Protein AF-A0A9X4PBL5-F1 (afdb_monomer)

Radius of gyration: 16.52 Å; Cα contacts (8 Å, |Δi|>4): 213; chains: 1; bounding box: 40×35×43 Å

Foldseek 3Di:
DDDDADLLDLVSLLVLLVVA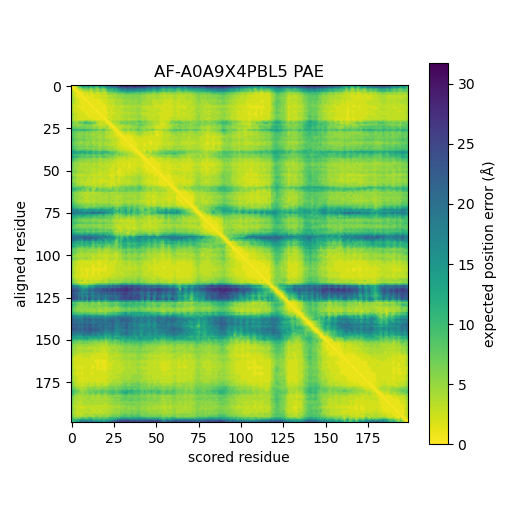AQFADLLAADDVVLLVVCPPPDDSVLVVLSHPGGNVRNVVPDPLVVVQVSCLVCVVSNVVSVLVVVVVVPDDSLVSVLSNCRRCVSSQSSSLSVVVNVPPDDPSQGGPLQVLLAQPDPDDPVVVVSNDHPVSNVVSLVPHDLVRLLSSLVSNQVCVVVVSDDHDPVSCVVSVCSNVPRD

Organism: NCBI:txid256731

Structure (mmCIF, N/CA/C/O backbone):
data_AF-A0A9X4PBL5-F1
#
_entry.id   AF-A0A9X4PBL5-F1
#
loop_
_atom_site.group_PDB
_atom_site.id
_atom_site.type_symbol
_atom_site.label_atom_id
_atom_site.label_alt_id
_atom_site.label_comp_id
_atom_site.label_asym_id
_atom_site.label_entity_id
_atom_site.label_seq_id
_atom_site.pdbx_PDB_ins_code
_atom_site.Cartn_x
_atom_site.Cartn_y
_atom_site.Cartn_z
_atom_site.occupancy
_atom_site.B_iso_or_equiv
_atom_site.auth_seq_id
_atom_site.auth_comp_id
_atom_site.auth_asym_id
_atom_site.auth_atom_id
_atom_site.pdbx_PDB_model_num
ATOM 1 N N . MET A 1 1 ? -19.692 13.170 7.598 1.00 52.88 1 MET A N 1
ATOM 2 C CA . MET A 1 1 ? -20.232 11.899 7.070 1.00 52.88 1 MET A CA 1
ATOM 3 C C . MET A 1 1 ? -19.375 10.821 7.688 1.00 52.88 1 MET A C 1
ATOM 5 O O . MET A 1 1 ? -18.174 10.866 7.480 1.00 52.88 1 MET A O 1
ATOM 9 N N . GLU A 1 2 ? -19.947 9.969 8.529 1.00 65.62 2 GLU A N 1
ATOM 10 C CA . GLU A 1 2 ? -19.194 8.916 9.213 1.00 65.62 2 GLU A CA 1
ATOM 11 C C . GLU A 1 2 ? -18.993 7.775 8.207 1.00 65.62 2 GLU A C 1
ATOM 13 O O . GLU A 1 2 ? -19.962 7.141 7.787 1.00 65.62 2 GLU A O 1
ATOM 18 N N . ILE A 1 3 ? -17.766 7.611 7.708 1.00 78.62 3 ILE A N 1
ATOM 19 C CA . ILE A 1 3 ? -17.428 6.497 6.820 1.00 78.62 3 ILE A CA 1
ATOM 20 C C . ILE A 1 3 ? -17.238 5.285 7.721 1.00 78.62 3 ILE A C 1
ATOM 22 O O . ILE A 1 3 ? -16.367 5.293 8.581 1.00 78.62 3 ILE A O 1
ATOM 26 N N . LYS A 1 4 ? -18.055 4.254 7.538 1.00 81.31 4 LYS A N 1
ATOM 27 C CA . LYS A 1 4 ? -17.912 2.990 8.255 1.00 81.31 4 LYS A CA 1
ATOM 28 C C . LYS A 1 4 ? -17.546 1.921 7.241 1.00 81.31 4 LYS A C 1
ATOM 30 O O . LYS A 1 4 ? -18.303 1.739 6.297 1.00 81.31 4 LYS A O 1
ATOM 35 N N . ILE A 1 5 ? -16.408 1.261 7.446 1.00 89.50 5 ILE A N 1
ATOM 36 C CA . ILE A 1 5 ? -15.951 0.148 6.609 1.00 89.50 5 ILE A CA 1
ATOM 37 C C . ILE A 1 5 ? -16.195 -1.167 7.339 1.00 89.50 5 ILE A C 1
ATOM 39 O O . ILE A 1 5 ? -15.806 -1.340 8.498 1.00 89.50 5 ILE A O 1
ATOM 43 N N . ASN A 1 6 ? -16.799 -2.120 6.644 1.00 91.75 6 ASN A N 1
ATOM 44 C CA . ASN A 1 6 ? -16.824 -3.513 7.042 1.00 91.75 6 ASN A CA 1
ATOM 45 C C . ASN A 1 6 ? -15.615 -4.268 6.467 1.00 91.75 6 ASN A C 1
ATOM 47 O O . ASN A 1 6 ? -15.654 -4.768 5.348 1.00 91.75 6 ASN A O 1
ATOM 51 N N . PHE A 1 7 ? -14.565 -4.445 7.273 1.00 91.50 7 PHE A N 1
ATOM 52 C CA . PHE A 1 7 ? -13.372 -5.205 6.868 1.00 91.50 7 PHE A CA 1
ATOM 53 C C . PHE A 1 7 ? -13.615 -6.700 6.598 1.00 91.50 7 PHE A C 1
ATOM 55 O O . PHE A 1 7 ? -12.685 -7.404 6.227 1.00 91.50 7 PHE A O 1
ATOM 62 N N . GLN A 1 8 ? -14.832 -7.207 6.809 1.00 91.06 8 GLN A N 1
ATOM 63 C CA . GLN A 1 8 ? -15.209 -8.584 6.477 1.00 91.06 8 GLN A CA 1
ATOM 64 C C . GLN A 1 8 ? -15.831 -8.716 5.077 1.00 91.06 8 GLN A C 1
ATOM 66 O O . GLN A 1 8 ? -16.103 -9.834 4.645 1.00 91.06 8 GLN A O 1
ATOM 71 N N . ASP A 1 9 ? -16.069 -7.605 4.374 1.00 92.62 9 ASP A N 1
ATOM 72 C CA . ASP A 1 9 ? -16.599 -7.589 3.010 1.00 92.62 9 ASP A CA 1
ATOM 73 C C . ASP A 1 9 ? -15.575 -6.967 2.054 1.00 92.62 9 ASP A C 1
ATOM 75 O O . ASP A 1 9 ? -15.412 -5.749 1.992 1.00 92.62 9 ASP A O 1
ATOM 79 N N . MET A 1 10 ? -14.874 -7.816 1.296 1.00 91.44 10 MET A N 1
ATOM 80 C CA . MET A 1 10 ? -13.859 -7.350 0.346 1.00 91.44 10 MET A CA 1
ATOM 81 C C . MET A 1 10 ? -14.434 -6.467 -0.762 1.00 91.44 10 MET A C 1
ATOM 83 O O . MET A 1 10 ? -13.738 -5.561 -1.207 1.00 91.44 10 MET A O 1
ATOM 87 N N . ASN A 1 11 ? -15.692 -6.664 -1.174 1.00 91.69 11 ASN A N 1
ATOM 88 C CA . ASN A 1 11 ? -16.285 -5.814 -2.208 1.00 91.69 11 ASN A CA 1
ATOM 89 C C . ASN A 1 11 ? -16.498 -4.391 -1.680 1.00 91.69 11 ASN A C 1
ATOM 91 O O . ASN A 1 11 ? -16.225 -3.421 -2.384 1.00 91.69 11 ASN A O 1
ATOM 95 N N . GLU A 1 12 ? -16.956 -4.264 -0.430 1.00 94.00 12 GLU A N 1
ATOM 96 C CA . GLU A 1 12 ? -17.106 -2.964 0.232 1.00 94.00 12 GLU A CA 1
ATOM 97 C C . GLU A 1 12 ? -15.743 -2.276 0.401 1.00 94.00 12 GLU A C 1
ATOM 99 O O . GLU A 1 12 ? -15.604 -1.080 0.141 1.00 94.00 12 GLU A O 1
ATOM 104 N N . VAL A 1 13 ? -14.719 -3.037 0.792 1.00 93.88 13 VAL A N 1
ATOM 105 C CA . VAL A 1 13 ? -13.349 -2.535 0.950 1.00 93.88 13 VAL A CA 1
ATOM 106 C C . VAL A 1 13 ? -12.796 -2.024 -0.378 1.00 93.88 13 VAL A C 1
ATOM 108 O O . VAL A 1 13 ? -12.306 -0.898 -0.427 1.00 93.88 13 VAL A O 1
ATOM 111 N N . GLU A 1 14 ? -12.901 -2.807 -1.452 1.00 92.75 14 GLU A N 1
ATOM 112 C CA . GLU A 1 14 ? -12.461 -2.400 -2.789 1.00 92.75 14 GLU A CA 1
ATOM 113 C C . GLU A 1 14 ? -13.194 -1.139 -3.261 1.00 92.75 14 GLU A C 1
ATOM 115 O O . GLU A 1 14 ? -12.546 -0.191 -3.708 1.00 92.75 14 GLU A O 1
ATOM 120 N N . GLU A 1 15 ? -14.522 -1.070 -3.103 1.00 92.94 15 GLU A N 1
ATOM 121 C CA . GLU A 1 15 ? -15.314 0.104 -3.490 1.00 92.94 15 GLU A CA 1
ATOM 122 C C . GLU A 1 15 ? -14.849 1.368 -2.755 1.00 92.94 15 GLU A C 1
ATOM 124 O O . GLU A 1 15 ? -14.645 2.420 -3.372 1.00 92.94 15 GLU A O 1
ATOM 129 N N . VAL A 1 16 ? -14.654 1.279 -1.437 1.00 94.12 16 VAL A N 1
ATOM 130 C CA . VAL A 1 16 ? -14.220 2.420 -0.628 1.00 94.12 16 VAL A CA 1
ATOM 131 C C . VAL A 1 16 ? -12.784 2.813 -0.970 1.00 94.12 16 VAL A C 1
ATOM 133 O O . VAL A 1 16 ? -12.509 4.000 -1.160 1.00 94.12 16 VAL A O 1
ATOM 136 N N . VAL A 1 17 ? -11.870 1.852 -1.106 1.00 92.31 17 VAL A N 1
ATOM 137 C CA . VAL A 1 17 ? -10.471 2.137 -1.444 1.00 92.31 17 VAL A CA 1
ATOM 138 C C . VAL A 1 17 ? -10.369 2.797 -2.817 1.00 92.31 17 VAL A C 1
ATOM 140 O O . VAL A 1 17 ? -9.774 3.867 -2.934 1.00 92.31 17 VAL A O 1
ATOM 143 N N . PHE A 1 18 ? -11.022 2.242 -3.837 1.00 92.25 18 PHE A N 1
ATOM 144 C CA . PHE A 1 18 ? -11.010 2.792 -5.195 1.00 92.25 18 PHE A CA 1
ATOM 145 C C . PHE A 1 18 ? -11.673 4.161 -5.318 1.00 92.25 18 PHE A C 1
ATOM 147 O O . PHE A 1 18 ? -11.402 4.890 -6.271 1.00 92.25 18 PHE A O 1
ATOM 154 N N . LYS A 1 19 ? -12.544 4.517 -4.373 1.00 92.88 19 LYS A N 1
ATOM 155 C CA . LYS A 1 19 ? -13.169 5.836 -4.315 1.00 92.88 19 LYS A CA 1
ATOM 156 C C . LYS A 1 19 ? -12.257 6.906 -3.717 1.00 92.88 19 LYS A C 1
ATOM 158 O O . LYS A 1 19 ? -12.377 8.068 -4.102 1.00 92.88 19 LYS A O 1
ATOM 163 N N . TYR A 1 20 ? -11.416 6.552 -2.744 1.00 92.69 20 TYR A N 1
ATOM 164 C CA . TYR A 1 20 ? -10.673 7.532 -1.942 1.00 92.69 20 TYR A CA 1
ATOM 165 C C . TYR A 1 20 ? -9.159 7.523 -2.158 1.00 92.69 20 TYR A C 1
ATOM 167 O O . TYR A 1 20 ? -8.510 8.501 -1.789 1.00 92.69 20 TYR A O 1
ATOM 175 N N . PHE A 1 21 ? -8.590 6.472 -2.742 1.00 91.44 21 PHE A N 1
ATOM 176 C CA . PHE A 1 21 ? -7.160 6.360 -3.026 1.00 91.44 21 PHE A CA 1
ATOM 177 C C . PHE A 1 21 ? -6.886 6.362 -4.527 1.00 91.44 21 PHE A C 1
ATOM 179 O O . PHE A 1 21 ? -7.693 5.871 -5.319 1.00 91.44 21 PHE A O 1
ATOM 186 N N . GLU A 1 22 ? -5.703 6.853 -4.901 1.00 83.88 22 GLU A N 1
ATOM 187 C CA . GLU A 1 22 ? -5.197 6.756 -6.268 1.00 83.88 22 GLU A CA 1
ATOM 188 C C . GLU A 1 22 ? -5.058 5.275 -6.636 1.00 83.88 22 GLU A C 1
ATOM 190 O O . GLU A 1 22 ? -4.249 4.536 -6.075 1.00 83.88 22 GLU A O 1
ATOM 195 N N . SER A 1 23 ? -5.943 4.817 -7.516 1.00 81.81 23 SER A N 1
ATOM 196 C CA . SER A 1 23 ? -6.043 3.399 -7.885 1.00 81.81 23 SER A CA 1
ATOM 197 C C . SER A 1 23 ? -5.994 3.181 -9.395 1.00 81.81 23 SER A C 1
ATOM 199 O O . SER A 1 23 ? -5.744 2.063 -9.832 1.00 81.81 23 SER A O 1
ATOM 201 N N . ASP A 1 24 ? -6.219 4.246 -10.171 1.00 84.94 24 ASP A N 1
ATOM 202 C CA . ASP A 1 24 ? -6.157 4.265 -11.639 1.00 84.94 24 ASP A CA 1
ATOM 203 C C . ASP A 1 24 ? -4.802 4.764 -12.166 1.00 84.94 24 ASP A C 1
ATOM 205 O O . ASP A 1 24 ? -4.536 4.689 -13.363 1.00 84.94 24 ASP A O 1
ATOM 209 N N . TYR A 1 25 ? -3.944 5.297 -11.292 1.00 81.88 25 TYR A N 1
ATOM 210 C CA . TYR A 1 25 ? -2.640 5.804 -11.697 1.00 81.88 25 TYR A CA 1
ATOM 211 C C . TYR A 1 25 ? -1.664 4.644 -11.902 1.00 81.88 25 TYR A C 1
ATOM 213 O O . TYR A 1 25 ? -1.497 3.794 -11.025 1.00 81.88 25 TYR A O 1
ATOM 221 N N . VAL A 1 26 ? -1.017 4.615 -13.066 1.00 82.44 26 VAL A N 1
ATOM 222 C CA . VAL A 1 26 ? 0.067 3.673 -13.351 1.00 82.44 26 VAL A CA 1
ATOM 223 C C . VAL A 1 26 ? 1.262 4.074 -12.508 1.00 82.44 26 VAL A C 1
ATOM 225 O O . VAL A 1 26 ? 1.810 5.161 -12.684 1.00 82.44 26 VAL A O 1
ATOM 228 N N . VAL A 1 27 ? 1.649 3.215 -11.565 1.00 67.94 27 VAL A N 1
ATOM 229 C CA . VAL A 1 27 ? 2.689 3.588 -10.601 1.00 67.94 27 VAL A CA 1
ATOM 230 C C . VAL A 1 27 ? 4.040 3.749 -11.280 1.00 67.94 27 VAL A C 1
ATOM 232 O O . VAL A 1 27 ? 4.823 4.620 -10.903 1.00 67.94 27 VAL A O 1
ATOM 235 N N . TYR A 1 28 ? 4.280 2.925 -12.299 1.00 77.69 28 TYR A N 1
ATOM 236 C CA . TYR A 1 28 ? 5.428 3.049 -13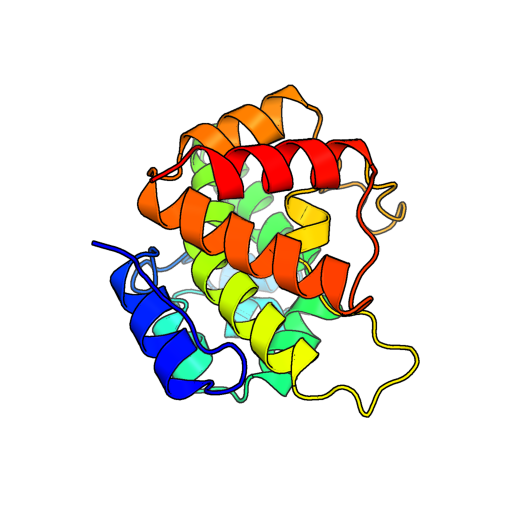.164 1.00 77.69 28 TYR A CA 1
ATOM 237 C C . TYR A 1 28 ? 5.247 2.409 -14.527 1.00 77.69 28 TYR A C 1
ATOM 239 O O . TYR A 1 28 ? 4.502 1.444 -14.669 1.00 77.69 28 TYR A O 1
ATOM 247 N N . ASP A 1 29 ? 5.968 2.939 -15.508 1.00 86.06 29 ASP A N 1
ATOM 248 C CA . ASP A 1 29 ? 6.014 2.423 -16.870 1.00 86.06 29 ASP A CA 1
ATOM 249 C C . ASP A 1 29 ? 7.435 2.592 -17.411 1.00 86.06 29 ASP A C 1
ATOM 251 O O . ASP A 1 29 ? 7.818 3.652 -17.910 1.00 86.06 29 ASP A O 1
ATOM 255 N N . VAL A 1 30 ? 8.254 1.561 -17.212 1.00 87.50 30 VAL A N 1
ATOM 256 C CA . VAL A 1 30 ? 9.640 1.536 -17.679 1.00 87.50 30 VAL A CA 1
ATOM 257 C C . VAL A 1 30 ? 9.758 0.665 -18.932 1.00 87.50 30 VAL A C 1
ATOM 259 O O . VAL A 1 30 ? 9.049 -0.338 -19.060 1.00 87.50 30 VAL A O 1
ATOM 262 N N . PRO A 1 31 ? 10.670 0.984 -19.865 1.00 90.75 31 PRO A N 1
ATOM 263 C CA . PRO A 1 31 ? 10.891 0.144 -21.034 1.00 90.75 31 PRO A CA 1
ATOM 264 C C . PRO A 1 31 ? 11.303 -1.279 -20.638 1.00 90.75 31 PRO A C 1
ATOM 266 O O . PRO A 1 31 ? 12.117 -1.474 -19.732 1.00 90.75 31 PRO A O 1
ATOM 269 N N . ASN A 1 32 ? 10.794 -2.290 -21.345 1.00 91.94 32 ASN A N 1
ATOM 270 C CA . ASN A 1 32 ? 11.098 -3.694 -21.044 1.00 91.94 32 ASN A CA 1
ATOM 271 C C . ASN A 1 32 ? 12.604 -3.995 -21.130 1.00 91.94 32 ASN A C 1
ATOM 273 O O . ASN A 1 32 ? 13.124 -4.782 -20.345 1.00 91.94 32 ASN A O 1
ATOM 277 N N . GLU A 1 33 ? 13.336 -3.336 -22.032 1.00 91.06 33 GLU A N 1
ATOM 278 C CA . GLU A 1 33 ? 14.796 -3.432 -22.114 1.00 91.06 33 GLU A CA 1
ATOM 279 C C . GLU A 1 33 ? 15.517 -2.935 -20.853 1.00 91.06 33 GLU A C 1
ATOM 281 O O . GLU A 1 33 ? 16.663 -3.313 -20.610 1.00 91.06 33 GLU A O 1
ATOM 286 N N . TYR A 1 34 ? 14.864 -2.092 -20.051 1.00 90.06 34 TYR A N 1
ATOM 287 C CA . TYR A 1 34 ? 15.376 -1.652 -18.763 1.00 90.06 34 TYR A CA 1
ATOM 288 C C . TYR A 1 34 ? 15.168 -2.732 -17.699 1.00 90.06 34 TYR A C 1
ATOM 290 O O . TYR A 1 34 ? 16.111 -3.078 -16.991 1.00 90.06 34 TYR A O 1
ATOM 298 N N . ILE A 1 35 ? 13.980 -3.346 -17.661 1.00 91.00 35 ILE A N 1
ATOM 299 C CA . ILE A 1 35 ? 13.681 -4.491 -16.783 1.00 91.00 35 ILE A CA 1
ATOM 300 C C . ILE A 1 35 ? 14.622 -5.663 -17.083 1.00 91.00 35 ILE A C 1
ATOM 302 O O . ILE A 1 35 ? 15.157 -6.281 -16.165 1.00 91.00 35 ILE A O 1
ATOM 306 N N . ALA A 1 36 ? 14.919 -5.915 -18.361 1.00 91.12 36 ALA A N 1
ATOM 307 C CA . ALA A 1 36 ? 15.835 -6.972 -18.787 1.00 91.12 36 ALA A CA 1
ATOM 308 C C . ALA A 1 36 ? 17.248 -6.852 -18.173 1.00 91.12 36 ALA A C 1
ATOM 310 O O . ALA A 1 36 ? 17.949 -7.852 -18.035 1.00 91.12 36 ALA A O 1
ATOM 311 N N . ARG A 1 37 ? 17.675 -5.655 -17.738 1.00 90.06 37 ARG A N 1
ATOM 312 C CA . ARG A 1 37 ? 18.967 -5.456 -17.048 1.00 90.06 37 ARG A CA 1
ATOM 313 C C . ARG A 1 37 ? 19.040 -6.175 -15.696 1.00 90.06 37 ARG A C 1
ATOM 315 O O . ARG A 1 37 ? 20.138 -6.419 -15.201 1.00 90.06 37 ARG A O 1
ATOM 322 N N . TYR A 1 38 ? 17.892 -6.502 -15.110 1.00 86.69 38 TYR A N 1
ATOM 323 C CA . TYR A 1 38 ? 17.769 -7.163 -13.812 1.00 86.69 38 TYR A CA 1
ATOM 324 C C . TYR A 1 38 ? 17.716 -8.696 -13.938 1.00 86.69 38 TYR A C 1
ATOM 326 O O . TYR A 1 38 ? 17.774 -9.396 -12.921 1.00 86.69 38 TYR A O 1
ATOM 334 N N . GLU A 1 39 ? 17.662 -9.236 -15.164 1.00 86.69 39 GLU A N 1
ATOM 335 C CA . GLU A 1 39 ? 17.665 -10.679 -15.414 1.00 86.69 39 GLU A CA 1
ATOM 336 C C . GLU A 1 39 ? 18.897 -11.357 -14.793 1.00 86.69 39 GLU A C 1
ATOM 338 O O . GLU A 1 39 ? 20.033 -10.891 -14.897 1.00 86.69 39 GLU A O 1
ATOM 343 N N . GLY A 1 40 ? 18.669 -12.479 -14.107 1.00 81.75 40 GLY A N 1
ATOM 344 C CA . GLY A 1 40 ? 19.716 -13.252 -13.432 1.00 81.75 40 GLY A CA 1
ATOM 345 C C . GLY A 1 40 ? 20.164 -12.697 -12.075 1.00 81.75 40 GLY A C 1
ATOM 346 O O . GLY A 1 40 ? 20.844 -13.414 -11.343 1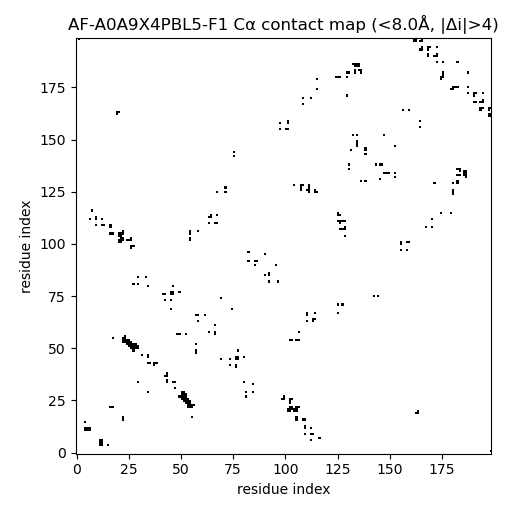.00 81.75 40 GLY A O 1
ATOM 347 N N . SER A 1 41 ? 19.767 -11.471 -11.720 1.00 80.25 41 SER A N 1
ATOM 348 C CA . SER A 1 41 ? 20.021 -10.878 -10.396 1.00 80.25 41 SER A CA 1
ATOM 349 C C . SER A 1 41 ? 18.765 -10.803 -9.532 1.00 80.25 41 SER A C 1
ATOM 351 O O . SER A 1 41 ? 18.869 -10.851 -8.309 1.00 80.25 41 SER A O 1
ATOM 353 N N . TYR A 1 42 ? 17.595 -10.700 -10.165 1.00 78.62 42 TYR A N 1
ATOM 354 C CA . TYR A 1 42 ? 16.316 -10.485 -9.500 1.00 78.62 42 TYR A CA 1
ATOM 355 C C . TYR A 1 42 ? 15.170 -11.214 -10.208 1.00 78.62 42 TYR A C 1
ATOM 357 O O . TYR A 1 42 ? 15.297 -11.596 -11.377 1.00 78.62 42 TYR A O 1
ATOM 365 N N . ASP A 1 43 ? 14.045 -11.381 -9.507 1.00 78.56 43 ASP A N 1
ATOM 366 C CA . ASP A 1 43 ? 12.803 -11.850 -10.118 1.00 78.56 43 ASP A CA 1
ATOM 367 C C . ASP A 1 43 ? 12.182 -10.749 -10.991 1.00 78.56 43 ASP A C 1
ATOM 369 O O . ASP A 1 43 ? 11.492 -9.837 -10.531 1.00 78.56 43 ASP A O 1
ATOM 373 N N . THR A 1 44 ? 12.459 -10.834 -12.287 1.00 86.00 44 THR A N 1
ATOM 374 C CA . THR A 1 44 ? 11.918 -9.901 -13.277 1.00 86.00 44 THR A CA 1
ATOM 375 C C . THR A 1 44 ? 10.457 -10.191 -13.617 1.00 86.00 44 THR A C 1
ATOM 377 O O . THR A 1 44 ? 9.791 -9.301 -14.140 1.00 86.00 44 THR A O 1
ATOM 380 N N . GLU A 1 45 ? 9.917 -11.373 -13.286 1.00 86.25 45 GLU A N 1
ATOM 381 C CA . GLU A 1 45 ? 8.505 -11.698 -13.522 1.00 86.25 45 GLU A CA 1
ATOM 382 C C . GLU A 1 45 ? 7.608 -10.753 -12.723 1.00 86.25 45 GLU A C 1
ATOM 384 O O . GLU A 1 45 ? 6.731 -10.102 -13.296 1.00 86.25 45 GLU A O 1
ATOM 389 N N . THR A 1 46 ? 7.909 -10.573 -11.434 1.00 83.69 46 THR A N 1
ATOM 390 C CA . THR A 1 46 ? 7.234 -9.585 -10.584 1.00 83.69 46 THR A CA 1
ATOM 391 C C . THR A 1 46 ? 7.338 -8.173 -11.172 1.00 83.69 46 THR A C 1
ATOM 393 O O . THR A 1 46 ? 6.342 -7.460 -11.245 1.00 83.69 46 THR A O 1
ATOM 396 N N . MET A 1 47 ? 8.500 -7.761 -11.686 1.00 87.56 47 MET A N 1
ATOM 397 C CA . MET A 1 47 ? 8.645 -6.435 -12.305 1.00 87.56 47 MET A CA 1
ATOM 398 C C . MET A 1 47 ? 7.733 -6.252 -13.525 1.00 87.56 47 MET A C 1
ATOM 400 O O . MET A 1 47 ? 7.078 -5.215 -13.642 1.00 87.56 47 MET A O 1
ATOM 404 N N . TYR A 1 48 ? 7.656 -7.254 -14.408 1.00 88.38 48 TYR A N 1
ATOM 405 C CA . TYR A 1 48 ? 6.790 -7.226 -15.589 1.00 88.38 48 TYR A CA 1
ATOM 406 C C . TYR A 1 48 ? 5.301 -7.274 -15.237 1.00 88.38 48 TYR A C 1
ATOM 408 O O . TYR A 1 48 ? 4.501 -6.637 -15.916 1.00 88.38 48 TYR A O 1
ATOM 416 N N . ILE A 1 49 ? 4.922 -7.994 -14.177 1.00 87.44 49 ILE A N 1
ATOM 417 C CA . ILE A 1 49 ? 3.528 -8.086 -13.722 1.00 87.44 49 ILE A CA 1
ATOM 418 C C . ILE A 1 49 ? 2.967 -6.716 -13.332 1.00 87.44 49 ILE A C 1
ATOM 420 O O . ILE A 1 49 ? 1.779 -6.471 -13.547 1.00 87.44 49 ILE A O 1
ATOM 424 N N . PHE A 1 50 ? 3.794 -5.848 -12.751 1.00 87.00 50 PHE A N 1
ATOM 425 C CA . PHE A 1 50 ? 3.385 -4.538 -12.239 1.00 87.00 50 PHE A CA 1
ATOM 426 C C . PHE A 1 50 ? 3.691 -3.382 -13.210 1.00 87.00 50 PHE A C 1
ATOM 428 O O . PHE A 1 50 ? 3.091 -2.316 -13.084 1.00 87.00 50 PHE A O 1
ATOM 435 N N . ASN A 1 51 ? 4.575 -3.584 -14.194 1.00 89.50 51 ASN A N 1
ATOM 436 C CA . 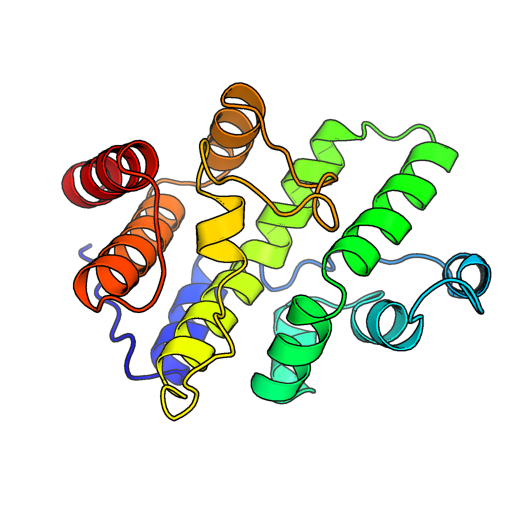ASN A 1 51 ? 4.972 -2.545 -15.144 1.00 89.50 51 ASN A CA 1
ATOM 437 C C . ASN A 1 51 ? 3.809 -2.073 -16.026 1.00 89.50 51 ASN A C 1
ATOM 439 O O . ASN A 1 5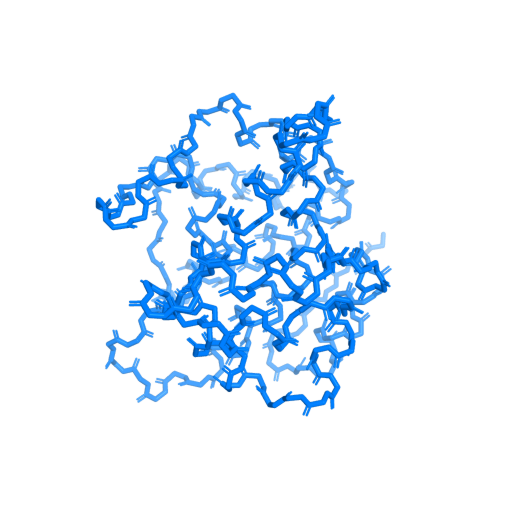1 ? 3.111 -2.886 -16.633 1.00 89.50 51 ASN A O 1
ATOM 443 N N . GLY A 1 52 ? 3.628 -0.758 -16.128 1.00 88.31 52 GLY A N 1
ATOM 444 C CA . GLY A 1 52 ? 2.613 -0.132 -16.974 1.00 88.31 52 GLY A CA 1
ATOM 445 C C . GLY A 1 52 ? 1.179 -0.306 -16.467 1.00 88.31 52 GLY A C 1
ATOM 446 O O . GLY A 1 52 ? 0.238 -0.135 -17.243 1.00 88.31 52 GLY A O 1
ATOM 447 N N . ARG A 1 53 ? 0.983 -0.689 -15.195 1.00 89.38 53 ARG A N 1
ATOM 448 C CA . ARG A 1 53 ? -0.335 -1.049 -14.649 1.00 89.38 53 ARG A CA 1
ATOM 449 C C . ARG A 1 53 ? -0.715 -0.231 -13.424 1.00 89.38 53 ARG A C 1
ATOM 451 O O . ARG A 1 53 ? 0.126 0.152 -12.610 1.00 89.38 53 ARG A O 1
ATOM 458 N N . SER A 1 54 ? -2.013 0.027 -13.302 1.00 89.19 54 SER A N 1
ATOM 459 C CA . SER A 1 54 ? -2.609 0.620 -12.107 1.00 89.19 54 SER A CA 1
ATOM 460 C C . SER A 1 54 ? -2.966 -0.450 -11.071 1.00 89.19 54 SER A C 1
ATOM 462 O O . SER A 1 54 ? -3.080 -1.638 -11.392 1.00 89.19 54 SER A O 1
ATOM 464 N N . THR A 1 55 ? -3.216 -0.039 -9.825 1.00 85.94 55 THR A N 1
ATOM 465 C CA . THR A 1 55 ? -3.721 -0.942 -8.778 1.00 85.94 55 THR A CA 1
ATOM 466 C C . THR A 1 55 ? -5.006 -1.655 -9.210 1.00 85.94 55 THR A C 1
ATOM 468 O O . THR A 1 55 ? -5.149 -2.856 -8.968 1.00 85.94 55 THR A O 1
ATOM 471 N N . LYS A 1 56 ? -5.934 -0.952 -9.877 1.00 88.19 56 LYS A N 1
ATOM 472 C CA . LYS A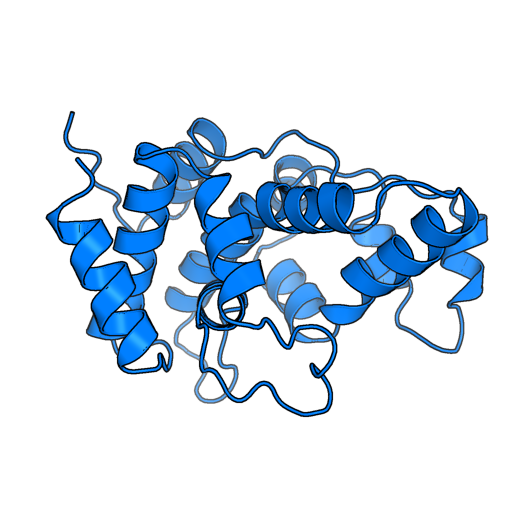 1 56 ? -7.174 -1.573 -10.367 1.00 88.19 56 LYS A CA 1
ATOM 473 C C . LYS A 1 56 ? -6.912 -2.646 -11.415 1.00 88.19 56 LYS A C 1
ATOM 475 O O . LYS A 1 56 ? -7.558 -3.690 -11.361 1.00 88.19 56 LYS A O 1
ATOM 480 N N . ASP A 1 57 ? -5.981 -2.412 -12.338 1.00 90.38 57 ASP A N 1
ATOM 481 C CA . ASP A 1 57 ? -5.623 -3.414 -13.348 1.00 90.38 57 ASP A CA 1
ATOM 482 C C . ASP A 1 57 ? -5.056 -4.666 -12.673 1.00 90.38 57 ASP A C 1
ATOM 484 O O . ASP A 1 57 ? -5.487 -5.783 -12.964 1.00 90.38 57 ASP A O 1
ATOM 488 N N . ILE A 1 58 ? -4.141 -4.476 -11.717 1.00 88.19 58 ILE A N 1
ATOM 489 C CA . ILE A 1 58 ? -3.492 -5.562 -10.974 1.00 88.19 58 ILE A CA 1
ATOM 490 C C . ILE A 1 58 ? -4.530 -6.432 -10.256 1.00 88.19 58 ILE A C 1
ATOM 492 O O . ILE A 1 58 ? -4.537 -7.646 -10.457 1.00 88.19 58 ILE A O 1
ATOM 496 N N . ILE A 1 59 ? -5.429 -5.821 -9.479 1.00 86.81 59 ILE A N 1
ATOM 497 C CA . ILE A 1 59 ? -6.460 -6.528 -8.696 1.00 86.81 59 ILE A CA 1
ATOM 498 C C . ILE A 1 59 ? -7.480 -7.239 -9.588 1.00 86.81 59 ILE A C 1
ATOM 500 O O . ILE A 1 59 ? -7.996 -8.293 -9.227 1.00 86.81 59 ILE A O 1
ATOM 504 N N . LYS A 1 60 ? -7.786 -6.677 -10.759 1.00 86.81 60 LYS A N 1
ATOM 505 C CA . LYS A 1 60 ? -8.755 -7.267 -11.684 1.00 86.81 60 LYS A CA 1
ATOM 506 C C . LYS A 1 60 ? -8.235 -8.540 -12.352 1.00 86.81 60 LYS A C 1
ATOM 508 O O . LYS A 1 60 ? -9.020 -9.459 -12.585 1.00 86.81 60 LYS A O 1
ATOM 513 N N . ASP A 1 61 ? -6.950 -8.576 -12.696 1.00 83.75 61 ASP A N 1
ATOM 514 C CA . ASP A 1 61 ? -6.394 -9.663 -13.510 1.00 83.75 61 ASP A CA 1
ATOM 515 C C . ASP A 1 61 ? -5.728 -10.770 -12.680 1.00 83.75 61 ASP A C 1
ATOM 517 O O . ASP A 1 61 ? -5.561 -11.883 -13.179 1.00 83.75 61 ASP A O 1
ATOM 521 N N . LEU A 1 62 ? -5.345 -10.487 -11.431 1.00 79.12 62 LEU A N 1
ATOM 522 C CA . LEU A 1 62 ? -4.672 -11.434 -10.542 1.00 79.12 62 LEU A CA 1
ATOM 523 C C . LEU A 1 62 ? -5.475 -11.655 -9.268 1.00 79.12 62 LEU A C 1
ATOM 525 O O . LEU A 1 62 ? -6.143 -10.752 -8.768 1.00 79.12 62 LEU A O 1
ATOM 529 N N . ASN A 1 63 ? -5.381 -12.854 -8.692 1.00 85.25 63 ASN A N 1
ATOM 530 C CA . ASN A 1 63 ? -5.991 -13.062 -7.385 1.00 85.25 63 ASN A CA 1
ATOM 531 C C . ASN A 1 63 ? -5.150 -12.391 -6.285 1.00 85.25 63 ASN A C 1
ATOM 533 O O . ASN A 1 63 ? -3.921 -12.358 -6.344 1.00 85.25 63 ASN A O 1
ATOM 537 N N . LEU A 1 64 ? -5.819 -11.878 -5.248 1.00 84.44 64 LEU A N 1
ATOM 538 C CA . LEU A 1 64 ? -5.175 -11.123 -4.162 1.00 84.44 64 LEU A CA 1
ATOM 539 C C . LEU A 1 64 ? -4.069 -11.911 -3.450 1.00 84.44 64 LEU A C 1
ATOM 541 O O . LEU A 1 64 ? -3.111 -11.320 -2.960 1.00 84.44 64 LEU A O 1
ATOM 545 N N . ARG A 1 65 ? -4.157 -13.244 -3.439 1.00 79.69 65 ARG A N 1
ATOM 546 C CA . ARG A 1 65 ? -3.143 -14.109 -2.834 1.00 79.69 65 ARG A CA 1
ATOM 547 C C . ARG A 1 65 ? -1.852 -14.159 -3.651 1.00 79.69 65 ARG A C 1
ATOM 549 O O . ARG A 1 65 ? -0.776 -14.118 -3.065 1.00 79.69 65 ARG A O 1
ATOM 556 N N . GLU A 1 66 ? -1.946 -14.260 -4.971 1.00 81.75 66 GLU A N 1
ATOM 557 C CA . GLU A 1 66 ? -0.792 -14.180 -5.874 1.00 81.75 66 GLU A CA 1
ATOM 558 C C . GLU A 1 66 ? -0.126 -12.815 -5.759 1.00 81.75 66 GLU A C 1
ATOM 560 O O . GLU A 1 66 ? 1.082 -12.742 -5.558 1.00 81.75 66 GLU A O 1
ATOM 565 N N . ILE A 1 67 ? -0.919 -11.741 -5.782 1.00 82.94 67 ILE A N 1
ATOM 566 C CA . ILE A 1 67 ? -0.395 -10.382 -5.635 1.00 82.94 67 ILE A CA 1
ATOM 567 C C . ILE A 1 67 ? 0.309 -10.224 -4.282 1.00 82.94 67 ILE A C 1
ATOM 569 O O . ILE A 1 67 ? 1.448 -9.763 -4.232 1.00 82.94 67 ILE A O 1
ATOM 573 N N . SER A 1 68 ? -0.337 -10.649 -3.191 1.00 79.81 68 SER A N 1
ATOM 574 C CA . SER A 1 68 ? 0.253 -10.630 -1.851 1.00 79.81 68 SER A CA 1
ATOM 575 C C . SER A 1 68 ? 1.571 -11.404 -1.818 1.00 79.81 68 SER A C 1
ATOM 577 O O . SER A 1 68 ? 2.544 -10.917 -1.252 1.00 79.81 68 SER A O 1
ATOM 579 N N . HIS A 1 69 ? 1.657 -12.565 -2.473 1.00 77.94 69 HIS A N 1
ATOM 580 C CA . HIS A 1 69 ? 2.901 -13.328 -2.566 1.00 77.94 69 HIS A CA 1
ATOM 581 C C . HIS A 1 69 ? 4.009 -12.564 -3.302 1.00 77.94 69 HIS A C 1
ATOM 583 O O . HIS A 1 69 ? 5.101 -12.446 -2.752 1.00 77.94 69 HIS A O 1
ATOM 589 N N . PHE A 1 70 ? 3.729 -12.003 -4.482 1.00 78.31 70 PHE A N 1
ATOM 590 C CA . PHE A 1 70 ? 4.718 -11.245 -5.257 1.00 78.31 70 PHE A CA 1
ATOM 591 C C . PHE A 1 70 ? 5.262 -10.046 -4.478 1.00 78.31 70 PHE A C 1
ATOM 593 O O . PHE A 1 70 ? 6.474 -9.850 -4.399 1.00 78.31 70 PHE A O 1
ATOM 600 N N . ILE A 1 71 ? 4.379 -9.282 -3.828 1.00 75.19 71 ILE A N 1
ATOM 601 C CA . ILE A 1 71 ? 4.811 -8.138 -3.022 1.00 75.19 71 ILE A CA 1
ATOM 602 C C . ILE A 1 71 ? 5.563 -8.616 -1.775 1.00 75.19 71 ILE A C 1
ATOM 604 O O . ILE A 1 71 ? 6.589 -8.030 -1.467 1.00 75.19 71 ILE A O 1
ATOM 608 N N . ASN A 1 72 ? 5.111 -9.678 -1.090 1.00 70.44 72 ASN A N 1
ATOM 609 C CA . ASN A 1 72 ? 5.752 -10.217 0.124 1.00 70.44 72 ASN A CA 1
ATOM 610 C C . ASN A 1 72 ? 7.138 -10.811 -0.113 1.00 70.44 72 ASN A C 1
ATOM 612 O O . ASN A 1 72 ? 8.018 -10.698 0.741 1.00 70.44 72 ASN A O 1
ATOM 616 N N . SER A 1 73 ? 7.335 -11.478 -1.243 1.00 66.56 73 SER A N 1
ATOM 617 C CA . SER A 1 73 ? 8.611 -12.110 -1.552 1.00 66.56 73 SER A CA 1
ATOM 618 C C . SER A 1 73 ? 9.652 -11.097 -2.011 1.00 66.56 73 SER A C 1
ATOM 620 O O . SER A 1 73 ? 10.820 -11.245 -1.667 1.00 66.56 73 SER A O 1
ATOM 622 N N . GLU A 1 74 ? 9.239 -10.055 -2.732 1.00 66.19 74 GLU A N 1
ATOM 623 C CA . GLU A 1 74 ? 10.164 -9.201 -3.477 1.00 66.19 74 GLU A CA 1
ATOM 624 C C . GLU A 1 74 ? 9.751 -7.708 -3.487 1.00 66.19 74 GLU A C 1
ATOM 626 O O . GLU A 1 74 ? 9.769 -7.040 -4.525 1.00 66.19 74 GLU A O 1
ATOM 631 N N . PRO A 1 75 ? 9.407 -7.106 -2.334 1.00 59.12 75 PRO A N 1
ATOM 632 C CA . PRO A 1 75 ? 8.871 -5.736 -2.286 1.00 59.12 75 PRO A CA 1
ATOM 633 C C . PRO A 1 75 ? 9.862 -4.681 -2.764 1.00 59.12 75 PRO A C 1
ATOM 635 O O . PRO A 1 75 ? 9.489 -3.619 -3.260 1.00 59.12 75 PRO A O 1
ATOM 638 N N . PHE A 1 76 ? 11.147 -4.976 -2.584 1.00 60.62 76 PHE A N 1
ATOM 639 C CA . PHE A 1 76 ? 12.238 -4.091 -2.929 1.00 60.62 76 PHE A CA 1
ATOM 640 C C . PHE A 1 76 ? 12.491 -4.077 -4.438 1.00 60.62 76 PHE A C 1
ATOM 642 O O . PHE A 1 76 ? 13.148 -3.156 -4.908 1.00 60.62 76 PHE A O 1
ATOM 649 N N . LEU A 1 77 ? 11.978 -5.046 -5.207 1.00 67.19 77 LEU A N 1
ATOM 650 C CA . LEU A 1 77 ? 12.186 -5.106 -6.655 1.00 67.19 77 LEU A CA 1
ATOM 651 C C . LEU A 1 77 ? 11.395 -4.044 -7.398 1.00 67.19 77 LEU A C 1
ATOM 653 O O . LEU A 1 77 ? 11.958 -3.359 -8.251 1.00 67.19 77 LEU A O 1
ATOM 657 N N . LEU A 1 78 ? 10.129 -3.867 -7.021 1.00 71.88 78 LEU A N 1
ATOM 658 C CA . LEU A 1 78 ? 9.269 -2.821 -7.572 1.00 71.88 78 LEU A CA 1
ATOM 659 C C . LEU A 1 78 ? 9.860 -1.434 -7.295 1.00 71.88 78 LEU A C 1
ATOM 661 O O . LEU A 1 78 ? 9.891 -0.576 -8.169 1.00 71.88 78 LEU A O 1
ATOM 665 N N . TYR A 1 79 ? 10.409 -1.244 -6.095 1.00 72.94 79 TYR A N 1
ATOM 666 C CA . TYR A 1 79 ? 11.059 0.000 -5.705 1.00 72.94 79 TYR A CA 1
ATOM 667 C C . TYR A 1 79 ? 12.419 0.223 -6.390 1.00 72.94 79 TYR A C 1
ATOM 669 O O . TYR A 1 79 ? 12.708 1.313 -6.881 1.00 72.94 79 TYR A O 1
ATOM 677 N N . LYS A 1 80 ? 13.277 -0.803 -6.428 1.00 76.00 80 LYS A N 1
ATOM 678 C CA . LYS A 1 80 ? 14.656 -0.697 -6.921 1.00 76.00 80 LYS A CA 1
ATOM 679 C C . LYS A 1 80 ? 14.712 -0.405 -8.415 1.00 76.00 80 LYS A C 1
ATOM 681 O O . LYS A 1 80 ? 15.441 0.498 -8.811 1.00 76.00 80 LYS A O 1
ATOM 686 N N . LEU A 1 81 ? 13.945 -1.153 -9.213 1.00 79.62 81 LEU A N 1
ATOM 687 C CA . LEU A 1 81 ? 13.826 -0.936 -10.659 1.00 79.62 81 LEU A CA 1
ATOM 688 C C . LEU A 1 81 ? 13.526 0.535 -10.962 1.00 79.62 81 LEU A C 1
ATOM 690 O O . LEU A 1 81 ? 14.101 1.140 -11.862 1.00 79.62 81 LEU A O 1
ATOM 694 N N . MET A 1 82 ? 12.639 1.095 -10.152 1.00 76.06 82 MET A N 1
ATOM 695 C CA . MET A 1 82 ? 12.154 2.450 -10.280 1.00 76.06 82 MET A CA 1
ATOM 696 C C . MET A 1 82 ? 13.167 3.493 -9.850 1.00 76.06 82 MET A C 1
ATOM 698 O O . MET A 1 82 ? 13.490 4.380 -10.632 1.00 76.06 82 MET A O 1
ATOM 702 N N . SER A 1 83 ? 13.718 3.367 -8.645 1.00 77.06 83 SER A N 1
ATOM 703 C CA . SER A 1 83 ? 14.758 4.280 -8.167 1.00 77.06 83 SER A CA 1
ATOM 704 C C . SER A 1 83 ? 15.934 4.346 -9.148 1.00 77.06 83 SER A C 1
ATOM 706 O O . SER A 1 83 ? 16.382 5.436 -9.495 1.00 77.06 83 SER A O 1
ATOM 708 N N . ASP A 1 84 ? 16.392 3.196 -9.649 1.00 82.19 84 ASP A N 1
ATOM 709 C CA . ASP A 1 84 ? 17.499 3.129 -10.602 1.00 82.19 84 ASP A CA 1
ATOM 710 C C . ASP A 1 84 ? 17.129 3.786 -11.953 1.00 82.19 84 ASP A C 1
ATOM 712 O O . ASP A 1 84 ? 17.916 4.583 -12.467 1.00 82.19 84 ASP A O 1
ATOM 716 N N . TYR A 1 85 ? 15.924 3.533 -12.495 1.00 82.19 85 TYR A N 1
ATOM 717 C CA . TYR A 1 85 ? 15.469 4.148 -13.751 1.00 82.19 85 TYR A CA 1
ATOM 718 C C . TYR A 1 85 ? 15.414 5.672 -13.650 1.00 82.19 85 TYR A C 1
ATOM 720 O O . TYR A 1 85 ? 16.030 6.362 -14.455 1.00 82.19 85 TYR A O 1
ATOM 728 N N . TYR A 1 86 ? 14.732 6.216 -12.643 1.00 76.31 86 TYR A N 1
ATOM 729 C CA . TYR A 1 86 ? 14.519 7.663 -12.529 1.00 76.31 86 TYR A CA 1
ATOM 730 C C . TYR A 1 86 ? 15.805 8.431 -12.191 1.00 76.31 86 TYR A C 1
ATOM 732 O O . TYR A 1 86 ? 16.004 9.539 -12.692 1.00 76.31 86 TYR A O 1
ATOM 740 N N . LYS A 1 87 ? 16.737 7.811 -11.451 1.00 77.75 87 LYS A N 1
ATOM 741 C CA . LYS A 1 87 ? 18.097 8.341 -11.249 1.00 77.75 87 LYS A CA 1
ATOM 742 C C . LYS A 1 87 ? 18.866 8.522 -12.550 1.00 77.75 87 LYS A C 1
ATOM 744 O O . LYS A 1 87 ? 19.629 9.477 -12.674 1.00 77.75 87 LYS A O 1
ATOM 749 N N . GLU A 1 88 ? 18.697 7.620 -13.518 1.00 81.50 88 GLU A N 1
ATOM 750 C CA . GLU A 1 88 ? 19.358 7.748 -14.822 1.00 81.50 88 GLU A CA 1
ATOM 751 C C . GLU A 1 88 ? 18.849 8.961 -15.626 1.00 81.50 88 GLU A C 1
ATOM 753 O O . GLU A 1 88 ? 19.565 9.433 -16.512 1.00 81.50 88 GLU A O 1
ATOM 758 N N . PHE A 1 89 ? 17.665 9.496 -15.302 1.00 74.56 89 PHE A N 1
ATOM 759 C CA . PHE A 1 89 ? 17.030 10.611 -16.018 1.00 74.56 89 PHE A CA 1
ATOM 760 C C . PHE A 1 89 ? 16.947 11.925 -15.221 1.00 74.56 89 PHE A C 1
ATOM 762 O O . PHE A 1 89 ? 16.315 12.868 -15.692 1.00 74.56 89 PHE A O 1
ATOM 769 N N . ASP A 1 90 ? 17.648 12.019 -14.084 1.00 62.50 90 ASP A N 1
ATOM 770 C CA . ASP A 1 90 ? 17.793 13.241 -13.266 1.00 62.50 90 ASP A CA 1
ATOM 771 C C . ASP A 1 90 ? 16.444 13.822 -12.784 1.00 62.50 90 ASP A C 1
ATOM 773 O O . ASP A 1 90 ? 16.265 15.037 -12.661 1.00 62.50 90 ASP A O 1
ATOM 777 N N . GLU A 1 91 ? 15.466 12.945 -12.534 1.00 65.00 91 GLU A N 1
ATOM 778 C CA . GLU A 1 91 ? 14.201 13.318 -11.898 1.00 65.00 91 GLU A CA 1
ATOM 779 C C . GLU A 1 91 ? 14.353 13.383 -10.366 1.00 65.00 91 GLU A C 1
ATOM 781 O O . GLU A 1 91 ? 15.165 12.672 -9.775 1.00 65.00 91 GLU A O 1
ATOM 786 N N . ASP A 1 92 ? 13.573 14.258 -9.720 1.00 68.69 92 ASP A N 1
ATOM 787 C CA . ASP A 1 92 ? 13.578 14.460 -8.264 1.00 68.69 92 ASP A CA 1
ATOM 788 C C . ASP A 1 92 ? 13.120 13.182 -7.535 1.00 68.69 92 ASP A C 1
ATOM 790 O O . ASP A 1 92 ? 11.922 12.879 -7.461 1.00 68.69 92 ASP A O 1
ATOM 794 N N . GLU A 1 93 ? 14.098 12.422 -7.033 1.00 65.38 93 GLU A N 1
ATOM 795 C CA . GLU A 1 93 ? 13.923 11.096 -6.432 1.00 65.38 93 GLU A CA 1
ATOM 796 C C . GLU A 1 93 ? 12.883 11.106 -5.303 1.00 65.38 93 GLU A C 1
ATOM 798 O O . GLU A 1 93 ? 12.033 10.215 -5.253 1.00 65.38 93 GLU A O 1
ATOM 803 N N . ASP A 1 94 ? 12.876 12.143 -4.459 1.00 65.56 94 ASP A N 1
ATOM 804 C CA . ASP A 1 94 ? 11.999 12.230 -3.286 1.00 65.56 94 ASP A CA 1
ATOM 805 C C . ASP A 1 94 ? 10.529 12.428 -3.694 1.00 65.56 94 ASP A C 1
ATOM 807 O O . ASP A 1 94 ? 9.615 11.791 -3.163 1.00 65.56 94 ASP A O 1
ATOM 811 N N . SER A 1 95 ? 10.265 13.279 -4.691 1.00 66.94 95 SER A N 1
ATOM 812 C CA . SER A 1 95 ? 8.903 13.512 -5.195 1.00 66.94 95 SER A CA 1
ATOM 813 C C . SER A 1 95 ? 8.302 12.244 -5.809 1.00 66.94 95 SER A C 1
ATOM 815 O O . SER A 1 95 ? 7.126 11.913 -5.588 1.00 66.94 95 SER A O 1
ATOM 817 N N . PHE A 1 96 ? 9.133 11.506 -6.543 1.00 69.25 96 PHE A N 1
ATOM 818 C CA . PHE A 1 96 ? 8.747 10.251 -7.165 1.00 69.25 96 PHE A CA 1
ATOM 819 C C . PHE A 1 96 ? 8.508 9.154 -6.121 1.00 69.25 96 PHE A C 1
ATOM 821 O O . PHE A 1 96 ? 7.496 8.450 -6.164 1.00 69.25 96 PHE A O 1
ATOM 828 N N . TYR A 1 97 ? 9.397 9.064 -5.135 1.00 70.88 97 TYR A N 1
ATOM 829 C CA . TYR A 1 97 ? 9.320 8.136 -4.017 1.00 70.88 97 TYR A CA 1
ATOM 830 C C . TYR A 1 97 ? 7.977 8.218 -3.286 1.00 70.88 97 TYR A C 1
ATOM 832 O O . TYR A 1 97 ? 7.270 7.217 -3.150 1.00 70.88 97 TYR A O 1
ATOM 840 N N . TYR A 1 98 ? 7.556 9.419 -2.882 1.00 74.88 98 TYR A N 1
ATOM 841 C CA . TYR A 1 98 ? 6.259 9.594 -2.227 1.00 74.88 98 TYR A CA 1
ATOM 842 C C . TYR A 1 98 ? 5.095 9.210 -3.142 1.00 74.88 98 TYR A C 1
ATOM 844 O O . TYR A 1 98 ? 4.145 8.571 -2.691 1.00 74.88 98 TYR A O 1
ATOM 852 N N . SER A 1 99 ? 5.187 9.544 -4.430 1.00 74.19 99 SER A N 1
ATOM 853 C CA . SER A 1 99 ? 4.168 9.189 -5.422 1.00 74.19 99 SER A CA 1
ATOM 854 C C . SER A 1 99 ? 4.019 7.671 -5.563 1.00 74.19 99 SER A C 1
ATOM 856 O O . SER A 1 99 ? 2.894 7.175 -5.578 1.00 74.19 99 SER A O 1
ATOM 858 N N . TYR A 1 100 ? 5.124 6.918 -5.564 1.00 77.25 100 TYR A N 1
ATOM 859 C CA . TYR A 1 100 ? 5.106 5.453 -5.567 1.00 77.25 100 TYR A CA 1
ATOM 860 C C . TYR A 1 100 ? 4.277 4.900 -4.401 1.00 77.25 100 TYR A C 1
ATOM 862 O O . TYR A 1 100 ? 3.326 4.146 -4.616 1.00 77.25 100 TYR A O 1
ATOM 870 N N . TYR A 1 101 ? 4.578 5.311 -3.166 1.00 78.88 101 TYR A N 1
ATOM 871 C CA . TYR A 1 101 ? 3.874 4.789 -1.991 1.00 78.88 101 TYR A CA 1
ATOM 872 C C . TYR A 1 101 ? 2.415 5.230 -1.922 1.00 78.88 101 TYR A C 1
ATOM 874 O O . TYR A 1 101 ? 1.579 4.449 -1.474 1.00 78.88 101 TYR A O 1
ATOM 882 N N . ILE A 1 102 ? 2.092 6.441 -2.381 1.00 81.06 102 ILE A N 1
ATOM 883 C CA . ILE A 1 102 ? 0.706 6.917 -2.475 1.00 81.06 102 ILE A CA 1
ATOM 884 C C . ILE A 1 102 ? -0.084 6.070 -3.473 1.00 81.06 102 ILE A C 1
ATOM 886 O O . ILE A 1 102 ? -1.188 5.630 -3.155 1.00 81.06 102 ILE A O 1
ATOM 890 N N . ASN A 1 103 ? 0.485 5.799 -4.647 1.00 78.38 103 ASN A N 1
ATOM 891 C CA . ASN A 1 103 ? -0.199 5.054 -5.702 1.00 78.38 103 ASN A CA 1
ATOM 892 C C . ASN A 1 103 ? -0.350 3.564 -5.351 1.00 78.38 103 ASN A C 1
ATOM 894 O O . ASN A 1 103 ? -1.388 2.963 -5.623 1.00 78.38 103 ASN A O 1
ATOM 898 N N . PHE A 1 104 ? 0.639 2.976 -4.670 1.00 82.69 104 PHE A N 1
ATOM 899 C CA . PHE A 1 104 ? 0.534 1.618 -4.128 1.00 82.69 104 PHE A CA 1
ATOM 900 C C . PHE A 1 104 ? -0.304 1.526 -2.847 1.00 82.69 104 PHE A C 1
ATOM 902 O O . PHE A 1 104 ? -0.655 0.420 -2.433 1.00 82.69 104 PHE A O 1
ATOM 909 N N . MET A 1 105 ? -0.664 2.649 -2.215 1.00 87.75 105 MET A N 1
ATOM 910 C CA . MET A 1 105 ? -1.389 2.647 -0.941 1.00 87.75 105 MET A CA 1
ATOM 911 C C . MET A 1 105 ? -2.728 1.913 -1.040 1.00 87.75 105 MET A C 1
ATOM 913 O O . MET A 1 105 ? -3.086 1.157 -0.138 1.00 87.75 105 MET A O 1
ATOM 917 N N . SER A 1 106 ? -3.442 2.086 -2.156 1.00 89.88 106 SER A N 1
ATOM 918 C CA . SER A 1 106 ? -4.685 1.364 -2.451 1.00 89.88 106 SER A CA 1
ATOM 919 C C . SER A 1 106 ? -4.469 -0.152 -2.450 1.00 89.88 106 SER A C 1
ATOM 921 O O . SER A 1 106 ? -5.226 -0.896 -1.824 1.00 89.88 106 SER A O 1
ATOM 923 N N . LEU A 1 107 ? -3.385 -0.610 -3.077 1.00 88.56 107 LEU A N 1
ATOM 924 C CA . LEU A 1 107 ? -3.041 -2.021 -3.138 1.00 88.56 107 LEU A CA 1
ATOM 925 C C . LEU A 1 107 ? -2.639 -2.555 -1.763 1.00 88.56 107 LEU A C 1
ATOM 927 O O . LEU A 1 107 ? -3.160 -3.575 -1.321 1.00 88.56 107 LEU A O 1
ATOM 931 N N . PHE A 1 108 ? -1.769 -1.840 -1.046 1.00 87.19 108 PHE A N 1
ATOM 932 C CA . PHE A 1 108 ? -1.356 -2.226 0.302 1.00 87.19 108 PHE A CA 1
ATOM 933 C C . PHE A 1 108 ? -2.542 -2.317 1.257 1.00 87.19 108 PHE A C 1
ATOM 935 O O . PHE A 1 108 ? -2.583 -3.237 2.071 1.00 87.19 108 PHE A O 1
ATOM 942 N N . TYR A 1 109 ? -3.519 -1.418 1.143 1.00 90.31 109 TYR A N 1
ATOM 943 C CA . TYR A 1 109 ? -4.746 -1.456 1.931 1.00 90.31 109 TYR A CA 1
ATOM 944 C C . TYR A 1 109 ? -5.571 -2.714 1.648 1.00 90.31 109 TYR A C 1
ATOM 946 O O . TYR A 1 109 ? -5.944 -3.436 2.571 1.00 90.31 109 TYR A O 1
ATOM 954 N N . ILE A 1 110 ? -5.843 -2.999 0.374 1.00 90.62 110 ILE A N 1
ATOM 955 C CA . ILE A 1 110 ? -6.681 -4.134 -0.034 1.00 90.62 110 ILE A CA 1
ATOM 956 C C . ILE A 1 110 ? -6.017 -5.458 0.341 1.00 90.62 110 ILE A C 1
ATOM 958 O O . ILE A 1 110 ? -6.668 -6.328 0.917 1.00 90.62 110 ILE A O 1
ATOM 962 N N . LEU A 1 111 ? -4.713 -5.594 0.092 1.00 87.06 111 LEU A N 1
ATOM 963 C CA . LEU A 1 111 ? -3.958 -6.789 0.471 1.00 87.06 111 LEU A CA 1
ATOM 964 C C . LEU A 1 111 ? -3.922 -6.974 1.984 1.00 87.06 111 LEU A C 1
ATOM 966 O O . LEU A 1 111 ? -4.123 -8.082 2.462 1.00 87.06 111 LEU A O 1
ATOM 970 N N . SER A 1 112 ? -3.777 -5.881 2.735 1.00 86.38 112 SER A N 1
ATOM 971 C CA . SER A 1 112 ? -3.865 -5.906 4.192 1.00 86.38 112 SER A CA 1
ATOM 972 C C . SER A 1 112 ? -5.195 -6.524 4.655 1.00 86.38 112 SER A C 1
ATOM 974 O O . SER A 1 112 ? -5.217 -7.456 5.457 1.00 86.38 112 SER A O 1
ATOM 976 N N . VAL A 1 113 ? -6.328 -6.070 4.122 1.00 89.38 113 VAL A N 1
ATOM 977 C CA . VAL A 1 113 ? -7.622 -6.659 4.497 1.00 89.38 113 VAL A CA 1
ATOM 978 C C . VAL A 1 113 ? -7.755 -8.102 4.000 1.00 89.38 113 VAL A C 1
ATOM 980 O O . VAL A 1 11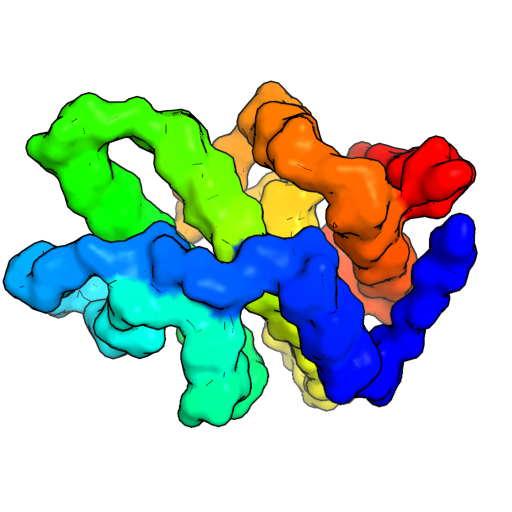3 ? -8.199 -8.965 4.751 1.00 89.38 113 VAL A O 1
ATOM 983 N N . SER A 1 114 ? -7.322 -8.400 2.776 1.00 87.44 114 SER A N 1
ATOM 984 C CA . SER A 1 114 ? -7.372 -9.755 2.216 1.00 87.44 114 SER A CA 1
ATOM 985 C C . SER A 1 114 ? -6.592 -10.758 3.065 1.00 87.44 114 SER A C 1
ATOM 987 O O . SER A 1 114 ? -7.114 -11.812 3.430 1.00 87.44 114 SER A O 1
ATOM 989 N N . ASP A 1 115 ? -5.356 -10.424 3.424 1.00 81.38 115 ASP A N 1
ATOM 990 C CA . ASP A 1 115 ? -4.497 -11.296 4.216 1.00 81.38 115 ASP A CA 1
ATOM 991 C C . ASP A 1 115 ? -5.048 -11.484 5.641 1.00 81.38 115 ASP A C 1
ATOM 993 O O . ASP A 1 115 ? -4.967 -12.572 6.214 1.00 81.38 115 ASP A O 1
ATOM 997 N N . MET A 1 116 ? -5.680 -10.443 6.200 1.00 83.88 116 MET A N 1
ATOM 998 C CA . MET A 1 116 ? -6.425 -10.519 7.460 1.00 83.88 116 MET A CA 1
ATOM 999 C C . MET A 1 116 ? -7.625 -11.470 7.383 1.00 83.88 116 MET A C 1
ATOM 1001 O O . MET A 1 116 ? -8.050 -11.982 8.409 1.00 83.88 116 MET A O 1
ATOM 1005 N N . LEU A 1 117 ? -8.230 -11.692 6.218 1.00 83.88 117 LEU A N 1
ATOM 1006 C CA . LEU A 1 117 ? -9.359 -12.618 6.086 1.00 83.88 117 LEU A CA 1
ATOM 1007 C C . LEU A 1 117 ? -8.901 -14.068 5.869 1.00 83.88 117 LEU A C 1
ATOM 1009 O O . LEU A 1 117 ? -9.654 -14.997 6.166 1.00 83.88 117 LEU A O 1
ATOM 1013 N N . ASP A 1 118 ? -7.654 -14.282 5.442 1.00 76.88 118 ASP A N 1
ATOM 1014 C CA . ASP A 1 118 ? -7.070 -15.602 5.170 1.00 76.88 118 ASP A CA 1
ATOM 1015 C C . ASP A 1 118 ? -6.274 -16.185 6.367 1.00 76.88 118 ASP A C 1
ATOM 1017 O O . ASP A 1 118 ? -5.318 -16.941 6.186 1.00 76.88 118 ASP A O 1
ATOM 1021 N N . VAL A 1 119 ? -6.673 -15.881 7.619 1.00 57.22 119 VAL A N 1
ATOM 1022 C CA . VAL A 1 119 ? -5.981 -16.211 8.906 1.00 57.22 119 VAL A CA 1
ATOM 1023 C C . VAL A 1 119 ? -5.780 -17.713 9.201 1.00 57.22 119 VAL A C 1
ATOM 1025 O O . VAL A 1 119 ? -5.498 -18.114 10.327 1.00 57.22 119 VAL A O 1
ATOM 1028 N N . LYS A 1 120 ? -5.875 -18.604 8.213 1.00 53.31 120 LYS A N 1
ATOM 1029 C CA . LYS A 1 120 ? -5.420 -19.997 8.344 1.00 53.31 120 LYS A CA 1
ATOM 1030 C C . LYS A 1 120 ? -3.893 -20.141 8.378 1.00 53.31 120 LYS A C 1
ATOM 1032 O O . LYS A 1 120 ? -3.405 -21.267 8.458 1.00 53.31 120 LYS A O 1
ATOM 1037 N N . ARG A 1 121 ? -3.132 -19.048 8.302 1.00 49.78 121 ARG A N 1
ATOM 1038 C CA . ARG A 1 121 ? -1.667 -19.072 8.240 1.00 49.78 121 ARG A CA 1
ATOM 1039 C C . ARG A 1 121 ? -1.034 -18.556 9.528 1.00 49.78 121 ARG A C 1
ATOM 1041 O O . ARG A 1 121 ? -0.782 -17.370 9.697 1.00 49.78 121 ARG A O 1
ATOM 1048 N N . GLU A 1 122 ? -0.703 -19.485 10.419 1.00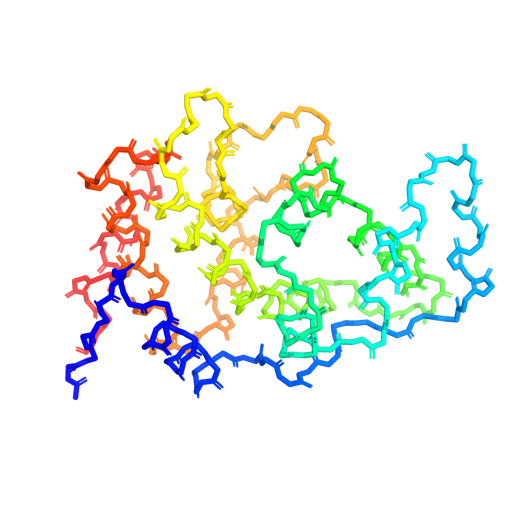 39.31 122 GLU A N 1
ATOM 1049 C CA . GLU A 1 122 ? 0.403 -19.280 11.353 1.00 39.31 122 GLU A CA 1
ATOM 1050 C C . GLU A 1 122 ? 1.705 -19.197 10.535 1.00 39.31 122 GLU A C 1
ATOM 1052 O O . GLU A 1 122 ? 2.117 -20.184 9.931 1.00 39.31 122 GLU A O 1
ATOM 1057 N N . GLY A 1 123 ? 2.350 -18.027 10.491 1.00 44.75 123 GLY A N 1
ATOM 1058 C CA . GLY A 1 123 ? 3.733 -17.887 10.006 1.00 44.75 123 GLY A CA 1
ATOM 1059 C C . GLY A 1 123 ? 3.951 -16.897 8.861 1.00 44.75 123 GLY A C 1
ATOM 1060 O O . GLY A 1 123 ? 4.983 -16.230 8.857 1.00 44.75 123 GLY A O 1
ATOM 1061 N N . ASP A 1 124 ? 2.976 -16.715 7.972 1.00 47.75 124 ASP A N 1
ATOM 1062 C CA . ASP A 1 124 ? 3.044 -15.699 6.915 1.00 47.75 124 ASP A CA 1
ATOM 1063 C C . ASP A 1 124 ? 2.496 -14.397 7.497 1.00 47.75 124 ASP A C 1
ATOM 1065 O O . ASP A 1 124 ? 1.292 -14.159 7.463 1.00 47.75 124 ASP A O 1
ATOM 1069 N N . ARG A 1 125 ? 3.352 -13.595 8.142 1.00 52.44 125 ARG A N 1
ATOM 1070 C CA . ARG A 1 125 ? 2.926 -12.286 8.648 1.00 52.44 125 ARG A CA 1
ATOM 1071 C C . ARG A 1 125 ? 2.729 -11.368 7.452 1.00 52.44 125 ARG A C 1
ATOM 1073 O O . ARG A 1 125 ? 3.725 -11.020 6.820 1.00 52.44 125 ARG A O 1
ATOM 1080 N N . PRO A 1 126 ? 1.491 -10.970 7.155 1.00 54.09 126 PRO A N 1
ATOM 1081 C CA . PRO A 1 126 ? 1.252 -10.085 6.038 1.00 54.09 126 PRO A CA 1
ATOM 1082 C C . PRO A 1 126 ? 1.663 -8.661 6.441 1.00 54.09 126 PRO A C 1
ATOM 1084 O O . PRO A 1 126 ? 2.174 -8.432 7.541 1.00 54.09 126 PRO A O 1
ATOM 1087 N N . PHE A 1 127 ? 1.351 -7.681 5.609 1.00 60.28 127 PHE A N 1
ATOM 1088 C CA . PHE A 1 127 ? 1.310 -6.254 5.955 1.00 60.28 127 PHE A CA 1
ATOM 1089 C C . PHE A 1 127 ? 2.588 -5.446 5.727 1.00 60.28 127 PHE A C 1
ATOM 1091 O O . PHE A 1 127 ? 3.258 -4.976 6.657 1.00 60.28 127 PHE A O 1
ATOM 1098 N N . TYR A 1 128 ? 2.786 -5.105 4.453 1.00 64.62 128 TYR A N 1
ATOM 1099 C CA . TYR A 1 128 ? 3.533 -3.918 4.041 1.00 64.62 128 TYR A CA 1
ATOM 1100 C C . TYR A 1 128 ? 2.991 -2.642 4.653 1.00 64.62 128 TYR A C 1
ATOM 1102 O O . TYR A 1 128 ? 3.786 -1.853 5.133 1.00 64.62 128 TYR A O 1
ATOM 1110 N N . LEU A 1 129 ? 1.668 -2.457 4.705 1.00 75.50 129 LEU A N 1
ATOM 1111 C CA . LEU A 1 129 ? 1.073 -1.190 5.137 1.00 75.50 129 LEU A CA 1
ATOM 1112 C C . LEU A 1 129 ? 1.532 -0.778 6.542 1.00 75.50 129 LEU A C 1
ATOM 1114 O O . LEU A 1 129 ? 2.003 0.332 6.755 1.00 75.50 129 LEU A O 1
ATOM 1118 N N . VAL A 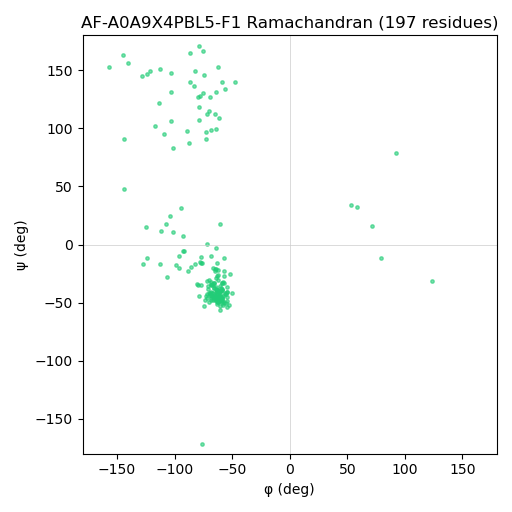1 130 ? 1.435 -1.701 7.497 1.00 72.62 130 VAL A N 1
ATOM 1119 C CA . VAL A 1 130 ? 1.822 -1.449 8.890 1.00 72.62 130 VAL A CA 1
ATOM 1120 C C . VAL A 1 130 ? 3.339 -1.349 9.034 1.00 72.62 130 VAL A C 1
ATOM 1122 O O . VAL A 1 130 ? 3.832 -0.614 9.878 1.00 72.62 130 VAL A O 1
ATOM 1125 N N . THR A 1 131 ? 4.094 -2.069 8.202 1.00 70.44 131 THR A N 1
ATOM 1126 C CA . THR A 1 131 ? 5.560 -1.960 8.173 1.00 70.44 131 THR A CA 1
ATOM 1127 C C . THR A 1 131 ? 6.017 -0.603 7.649 1.00 70.44 131 THR A C 1
ATOM 1129 O O . THR A 1 131 ? 6.909 0.006 8.224 1.00 70.44 131 THR A O 1
ATOM 1132 N N . LEU A 1 132 ? 5.384 -0.144 6.574 1.00 74.00 132 LEU A N 1
ATOM 1133 C CA . LEU A 1 132 ? 5.647 1.102 5.868 1.00 74.00 132 LEU A CA 1
ATOM 1134 C C . LEU A 1 132 ? 5.318 2.327 6.725 1.00 74.00 132 LEU A C 1
ATOM 1136 O O . LEU A 1 132 ? 6.007 3.336 6.660 1.00 74.00 132 LEU A O 1
ATOM 1140 N N . LEU A 1 133 ? 4.252 2.232 7.518 1.00 79.31 133 LEU A N 1
ATOM 1141 C CA . LEU A 1 133 ? 3.704 3.341 8.297 1.00 79.31 133 LEU A CA 1
ATOM 1142 C C . LEU A 1 133 ? 4.091 3.296 9.784 1.00 79.31 133 LEU A C 1
ATOM 1144 O O . LEU A 1 133 ? 3.514 4.034 10.588 1.00 79.31 133 LEU A O 1
ATOM 1148 N N . ASP A 1 134 ? 5.036 2.429 10.161 1.00 77.62 134 ASP A N 1
ATOM 1149 C CA . ASP A 1 134 ? 5.592 2.365 11.511 1.00 77.62 134 ASP A CA 1
ATOM 1150 C C . ASP A 1 134 ? 6.985 3.021 11.553 1.00 77.62 134 ASP A C 1
ATOM 1152 O O . ASP A 1 134 ? 7.968 2.411 11.125 1.00 77.62 134 ASP A O 1
ATOM 1156 N N . PRO A 1 135 ? 7.106 4.227 12.138 1.00 66.94 135 PRO A N 1
ATOM 1157 C CA . PRO A 1 135 ? 8.357 4.981 12.164 1.00 66.94 135 PRO A CA 1
ATOM 1158 C C . PRO A 1 135 ? 9.467 4.382 13.025 1.00 66.94 135 PRO A C 1
ATOM 1160 O O . PRO A 1 135 ? 10.599 4.854 12.983 1.00 66.94 135 PRO A O 1
ATOM 1163 N N . ASN A 1 136 ? 9.172 3.357 13.828 1.00 67.88 136 ASN A N 1
ATOM 1164 C CA . ASN A 1 136 ? 10.162 2.714 14.693 1.00 67.88 136 ASN A CA 1
ATOM 1165 C C . ASN A 1 136 ? 10.257 1.209 14.476 1.00 67.88 136 ASN A C 1
ATOM 1167 O O . ASN A 1 136 ? 10.838 0.498 15.306 1.00 67.88 136 ASN A O 1
ATOM 1171 N N . ARG A 1 137 ? 9.707 0.688 13.376 1.00 66.81 137 ARG A N 1
ATOM 1172 C CA . ARG A 1 137 ? 9.841 -0.737 13.108 1.00 66.81 137 ARG A CA 1
ATOM 1173 C C . ARG A 1 137 ? 11.288 -1.067 12.764 1.00 66.81 137 ARG A C 1
ATOM 1175 O O . ARG A 1 137 ? 11.885 -0.500 11.853 1.00 66.81 137 ARG A O 1
ATOM 1182 N N . TYR A 1 138 ? 11.847 -2.042 13.481 1.00 52.94 138 TYR A N 1
ATOM 1183 C CA . TYR A 1 138 ? 13.082 -2.686 13.054 1.00 52.94 138 TYR A CA 1
ATOM 1184 C C . TYR A 1 138 ? 12.772 -3.491 11.797 1.00 52.94 138 TYR A C 1
ATOM 1186 O O . TYR A 1 138 ? 12.197 -4.579 11.848 1.00 52.94 138 TYR A O 1
ATOM 1194 N N . ILE A 1 139 ? 13.091 -2.892 10.664 1.00 55.25 139 ILE A N 1
ATOM 1195 C CA . ILE A 1 139 ? 12.988 -3.521 9.366 1.00 55.25 139 ILE A CA 1
ATOM 1196 C C . ILE A 1 139 ? 14.221 -4.419 9.208 1.00 55.25 139 ILE A C 1
ATOM 1198 O O . ILE A 1 139 ? 15.351 -3.992 9.465 1.00 55.25 139 ILE A O 1
ATOM 1202 N N . ASP A 1 140 ? 13.979 -5.690 8.882 1.00 50.28 140 ASP A N 1
ATOM 1203 C CA . ASP A 1 140 ? 15.013 -6.696 8.633 1.00 50.28 140 ASP A CA 1
ATOM 1204 C C . ASP A 1 140 ? 16.087 -6.113 7.681 1.00 50.28 140 ASP A C 1
ATOM 1206 O O . ASP A 1 140 ? 15.742 -5.369 6.763 1.00 50.28 140 ASP A O 1
ATOM 1210 N N . PRO A 1 141 ? 17.393 -6.369 7.888 1.00 41.72 141 PRO A N 1
ATOM 1211 C CA . PRO A 1 141 ? 18.455 -5.881 7.005 1.00 41.72 141 PRO A CA 1
ATOM 1212 C C . PRO A 1 141 ? 18.251 -6.185 5.506 1.00 41.72 141 PRO A C 1
ATOM 1214 O O . PRO A 1 141 ? 18.737 -5.405 4.683 1.00 41.72 141 PRO A O 1
ATOM 1217 N N . TYR A 1 142 ? 17.503 -7.228 5.129 1.00 41.19 142 TYR A N 1
ATOM 1218 C CA . TYR A 1 142 ? 17.089 -7.478 3.736 1.00 41.19 142 TYR A CA 1
ATOM 1219 C C . TYR A 1 142 ? 16.143 -6.402 3.175 1.00 41.19 142 TYR A C 1
ATOM 1221 O O . TYR A 1 142 ? 16.085 -6.178 1.972 1.00 41.19 142 TYR A O 1
ATOM 1229 N N . TYR A 1 143 ? 15.460 -5.682 4.056 1.00 48.19 143 TYR A N 1
ATOM 1230 C CA . TYR A 1 143 ? 14.531 -4.592 3.779 1.00 48.19 143 TYR A CA 1
ATOM 1231 C C . TYR A 1 143 ? 15.134 -3.226 4.165 1.00 48.19 143 TYR A C 1
ATOM 1233 O O . TYR A 1 143 ? 14.419 -2.235 4.305 1.00 48.19 143 TYR A O 1
ATOM 1241 N N . SER A 1 144 ? 16.459 -3.144 4.337 1.00 43.53 144 SER A N 1
ATOM 1242 C CA . SER A 1 144 ? 17.183 -1.924 4.742 1.00 43.53 144 SER A CA 1
ATOM 1243 C C . SER A 1 144 ? 16.980 -0.708 3.823 1.00 43.53 144 SER A C 1
ATOM 1245 O O . SER A 1 144 ? 17.317 0.403 4.224 1.00 43.53 144 SER A O 1
ATOM 1247 N N . TYR A 1 145 ? 16.385 -0.905 2.645 1.00 47.44 145 TYR A N 1
ATOM 1248 C CA . TYR A 1 145 ? 15.972 0.132 1.695 1.00 47.44 145 TYR A CA 1
ATOM 1249 C C . TYR A 1 145 ? 14.675 0.859 2.079 1.00 47.44 145 TYR A C 1
ATOM 1251 O O . TYR A 1 145 ? 14.399 1.920 1.540 1.00 47.44 145 TYR A O 1
ATOM 1259 N N . CYS A 1 146 ? 13.899 0.311 3.016 1.00 48.34 146 CYS A N 1
ATOM 1260 C CA . CYS A 1 146 ? 12.706 0.938 3.582 1.00 48.34 146 CYS A CA 1
ATOM 1261 C C . CYS A 1 146 ? 12.982 1.477 4.990 1.00 48.34 146 CYS A C 1
ATOM 1263 O O . CYS A 1 146 ? 12.070 1.532 5.804 1.00 48.34 146 CYS A O 1
ATOM 1265 N N . LYS A 1 147 ? 14.231 1.800 5.350 1.00 51.47 147 LYS A N 1
ATOM 1266 C CA . LYS A 1 147 ? 14.486 2.495 6.616 1.00 51.47 147 LYS A CA 1
ATOM 1267 C C . LYS A 1 147 ? 14.033 3.938 6.481 1.00 51.47 147 LYS A C 1
ATOM 1269 O O . LYS A 1 147 ? 14.822 4.786 6.096 1.00 51.47 147 LYS A O 1
ATOM 1274 N N . TRP A 1 148 ? 12.780 4.164 6.833 1.00 56.69 148 TRP A N 1
ATOM 1275 C CA . TRP A 1 148 ? 12.245 5.499 6.970 1.00 56.69 148 TRP A CA 1
ATOM 1276 C C . TRP A 1 148 ? 12.760 6.113 8.258 1.00 56.69 148 TRP A C 1
ATOM 1278 O O . TRP A 1 148 ? 12.663 5.497 9.328 1.00 56.69 148 TRP A O 1
ATOM 1288 N N . ASP A 1 149 ? 13.289 7.323 8.174 1.00 62.47 149 ASP A N 1
ATOM 1289 C CA . ASP A 1 149 ? 13.366 8.149 9.364 1.00 62.47 149 ASP A CA 1
ATOM 1290 C C . ASP A 1 149 ? 11.998 8.792 9.670 1.00 62.47 149 ASP A C 1
ATOM 1292 O O . ASP A 1 149 ? 11.022 8.706 8.917 1.00 62.47 149 ASP A O 1
ATOM 1296 N N . ASN A 1 150 ? 11.897 9.420 10.840 1.00 64.12 150 ASN A N 1
ATOM 1297 C CA . ASN A 1 150 ? 10.654 10.066 11.253 1.00 64.12 150 ASN A CA 1
ATOM 1298 C C . ASN A 1 150 ? 10.242 11.216 10.312 1.00 64.12 150 ASN A C 1
ATOM 1300 O O . ASN A 1 150 ? 9.063 11.565 10.277 1.00 64.12 150 ASN A O 1
ATOM 1304 N N . VAL A 1 151 ? 11.182 11.858 9.614 1.00 64.31 151 VAL A N 1
ATOM 1305 C CA . VAL A 1 151 ? 10.903 12.990 8.720 1.00 64.31 151 VAL A CA 1
ATOM 1306 C C . VAL A 1 151 ? 10.222 12.479 7.456 1.00 64.31 151 VAL A C 1
ATOM 1308 O O . VAL A 1 151 ? 9.146 12.969 7.120 1.00 64.31 151 VAL A O 1
ATOM 1311 N N . GLU A 1 152 ? 10.761 11.430 6.842 1.00 73.12 152 GLU A N 1
ATOM 1312 C CA . GLU A 1 152 ? 10.230 10.848 5.604 1.00 73.12 152 GLU A CA 1
ATOM 1313 C C . GLU A 1 152 ? 8.810 10.283 5.793 1.00 73.12 152 GLU A C 1
ATOM 1315 O O . GLU A 1 152 ? 7.933 10.474 4.949 1.00 73.12 152 GLU A O 1
ATOM 1320 N N . ILE A 1 153 ? 8.519 9.643 6.935 1.00 75.31 153 ILE A N 1
ATOM 1321 C CA . ILE A 1 153 ? 7.153 9.170 7.230 1.00 75.31 153 ILE A CA 1
ATOM 1322 C C . ILE A 1 153 ? 6.182 10.332 7.410 1.00 75.31 153 ILE A C 1
ATOM 1324 O O . ILE A 1 153 ? 5.058 10.273 6.912 1.00 75.31 153 ILE A O 1
ATOM 1328 N N . ASN A 1 154 ? 6.590 11.401 8.096 1.00 78.06 154 ASN A N 1
ATOM 1329 C CA . ASN A 1 154 ? 5.739 12.579 8.251 1.00 78.06 154 ASN A CA 1
ATOM 1330 C C . ASN A 1 154 ? 5.463 13.249 6.899 1.00 78.06 154 ASN A C 1
ATOM 1332 O O . ASN A 1 154 ? 4.336 13.683 6.647 1.00 78.06 154 ASN A O 1
ATOM 1336 N N . GLU A 1 155 ? 6.460 13.300 6.019 1.00 81.06 155 GLU A N 1
ATOM 1337 C CA . GLU A 1 155 ? 6.301 13.802 4.658 1.00 81.06 155 GLU A CA 1
ATOM 1338 C C . GLU A 1 155 ? 5.353 12.927 3.838 1.00 81.06 155 GLU A C 1
ATOM 1340 O O . GLU A 1 155 ? 4.420 13.475 3.250 1.00 81.06 155 GLU A O 1
ATOM 1345 N N . LEU A 1 156 ? 5.492 11.597 3.869 1.00 80.81 156 LEU A N 1
ATOM 1346 C CA . LEU A 1 156 ? 4.552 10.676 3.221 1.00 80.81 156 LEU A CA 1
ATOM 1347 C C . LEU A 1 156 ? 3.123 10.871 3.751 1.00 80.81 156 LEU A C 1
ATOM 1349 O O . LEU A 1 156 ? 2.182 11.023 2.972 1.00 80.81 156 LEU A O 1
ATOM 1353 N N . ILE A 1 157 ? 2.958 10.914 5.075 1.00 84.69 157 ILE A N 1
ATOM 1354 C CA . ILE A 1 157 ? 1.660 11.109 5.736 1.00 84.69 157 ILE A CA 1
ATOM 1355 C C . ILE A 1 157 ? 1.022 12.434 5.308 1.00 84.69 157 ILE A C 1
ATOM 1357 O O . ILE A 1 157 ? -0.184 12.481 5.066 1.00 84.69 157 ILE A O 1
ATOM 1361 N N . SER A 1 158 ? 1.819 13.497 5.157 1.00 87.12 158 SER A N 1
ATOM 1362 C CA . SER A 1 158 ? 1.335 14.821 4.743 1.00 87.12 158 SER A CA 1
ATOM 1363 C C . SER A 1 158 ? 0.716 14.853 3.341 1.00 87.12 158 SER A C 1
ATOM 1365 O O . SER A 1 158 ? 0.017 15.810 3.002 1.00 87.12 158 SER A O 1
ATOM 1367 N N . LYS A 1 159 ? 0.952 13.821 2.520 1.00 88.25 159 LYS A N 1
ATOM 1368 C CA . LYS A 1 159 ? 0.386 13.703 1.171 1.00 88.25 159 LYS A CA 1
ATOM 1369 C C . LYS A 1 159 ? -1.038 13.150 1.165 1.00 88.25 159 LYS A C 1
ATOM 1371 O O . LYS A 1 159 ? -1.737 13.312 0.167 1.00 88.25 159 LYS A O 1
ATOM 1376 N N . PHE A 1 160 ? -1.482 12.527 2.256 1.00 89.94 160 PHE A N 1
ATOM 1377 C CA . PHE A 1 160 ? -2.841 12.012 2.371 1.00 89.94 160 PHE A CA 1
ATOM 1378 C C . PHE A 1 160 ? -3.799 13.085 2.885 1.00 89.94 160 PHE A C 1
ATOM 1380 O O . PHE A 1 160 ? -3.501 13.843 3.808 1.00 89.94 160 PHE A O 1
ATOM 1387 N N . ASN A 1 161 ? -5.000 13.127 2.314 1.00 91.81 161 ASN A N 1
ATOM 1388 C CA . ASN A 1 161 ? -6.073 13.963 2.839 1.00 91.81 161 ASN A CA 1
ATOM 1389 C C . ASN A 1 161 ? -6.691 13.349 4.110 1.00 91.81 161 ASN A C 1
ATOM 1391 O O . ASN A 1 161 ? -6.517 12.166 4.403 1.00 91.81 161 ASN A O 1
ATOM 1395 N N . ASN A 1 162 ? -7.485 14.136 4.842 1.00 92.12 162 ASN A N 1
ATOM 1396 C CA . ASN A 1 162 ? -8.113 13.690 6.092 1.00 92.12 162 ASN A CA 1
ATOM 1397 C C . ASN A 1 162 ? -8.935 12.400 5.943 1.00 92.12 162 ASN A C 1
ATOM 1399 O O . ASN A 1 162 ? -8.940 11.575 6.848 1.00 92.12 162 ASN A O 1
ATOM 1403 N N . THR A 1 163 ? -9.622 12.207 4.812 1.00 92.62 163 THR A N 1
ATOM 1404 C CA . THR A 1 163 ? -10.400 10.980 4.588 1.00 92.62 163 THR A CA 1
ATOM 1405 C C . THR A 1 163 ? -9.481 9.775 4.425 1.00 92.62 163 THR A C 1
ATOM 1407 O O . THR A 1 163 ? -9.698 8.761 5.075 1.00 92.62 163 THR A O 1
ATOM 1410 N N . GLN A 1 164 ? -8.424 9.888 3.623 1.00 93.06 164 GLN A N 1
ATOM 1411 C CA . GLN A 1 164 ? -7.433 8.822 3.453 1.00 93.06 164 GLN A CA 1
ATOM 1412 C C . GLN A 1 164 ? -6.738 8.486 4.779 1.00 93.06 164 GLN A C 1
ATOM 1414 O O . GLN A 1 164 ? -6.651 7.315 5.139 1.00 93.06 164 GLN A O 1
ATOM 1419 N N . LEU A 1 165 ? -6.320 9.500 5.545 1.00 92.12 165 LEU A N 1
ATOM 1420 C CA . LEU A 1 165 ? -5.715 9.317 6.868 1.00 92.12 165 LEU A CA 1
ATOM 1421 C C . LEU A 1 165 ? -6.665 8.625 7.846 1.00 92.12 165 LEU A C 1
ATOM 1423 O O . LEU A 1 165 ? -6.250 7.709 8.555 1.00 92.12 165 LEU A O 1
ATOM 1427 N N . TYR A 1 166 ? -7.941 9.019 7.856 1.00 92.50 166 TYR A N 1
ATOM 1428 C CA . TYR A 1 166 ? -8.963 8.348 8.650 1.00 92.50 166 TYR A CA 1
ATOM 1429 C C . TYR A 1 166 ? -9.083 6.867 8.262 1.00 92.50 166 TYR A C 1
ATOM 1431 O O . TYR A 1 166 ? -8.972 6.002 9.130 1.00 92.50 166 TYR A O 1
ATOM 1439 N N . LEU A 1 167 ? -9.206 6.558 6.967 1.00 93.75 167 LEU A N 1
ATOM 1440 C CA . LEU A 1 167 ? -9.329 5.183 6.472 1.00 93.75 167 LEU A CA 1
ATOM 1441 C C . LEU A 1 167 ? -8.112 4.313 6.804 1.00 93.75 167 LEU A C 1
ATOM 1443 O O . LEU A 1 167 ? -8.281 3.164 7.219 1.00 93.75 167 LEU A O 1
ATOM 1447 N N . ILE A 1 168 ? -6.900 4.855 6.635 1.00 92.25 168 ILE A N 1
ATOM 1448 C CA . ILE A 1 168 ? -5.645 4.195 7.024 1.00 92.25 168 ILE A CA 1
ATOM 1449 C C . ILE A 1 168 ? -5.661 3.918 8.530 1.00 92.25 168 ILE A C 1
ATOM 1451 O O . ILE A 1 168 ? -5.397 2.794 8.955 1.00 92.25 168 ILE A O 1
ATOM 1455 N N . SER A 1 169 ? -6.022 4.918 9.339 1.00 91.81 169 SER A N 1
ATOM 1456 C CA . SER A 1 169 ? -6.049 4.787 10.797 1.00 91.81 169 SER A CA 1
ATOM 1457 C C . SER A 1 169 ? -7.056 3.741 11.281 1.00 91.81 169 SER A C 1
ATOM 1459 O O . SER A 1 169 ? -6.732 2.968 12.180 1.00 91.81 169 SER A O 1
ATOM 1461 N N . GLU A 1 170 ? -8.242 3.666 10.667 1.00 92.75 170 GLU A N 1
ATOM 1462 C CA . GLU A 1 170 ? -9.269 2.666 10.983 1.00 92.75 170 GLU A CA 1
ATOM 1463 C C . GLU A 1 170 ? -8.741 1.249 10.760 1.00 92.75 170 GLU A C 1
ATOM 1465 O O . GLU A 1 170 ? -8.849 0.406 11.652 1.00 92.75 170 GLU A O 1
ATOM 1470 N N . LEU A 1 171 ? -8.111 0.999 9.607 1.00 91.81 171 LEU A N 1
ATOM 1471 C CA . LEU A 1 171 ? -7.524 -0.303 9.298 1.00 91.81 171 LEU A CA 1
ATOM 1472 C C . LEU A 1 171 ? -6.403 -0.647 10.280 1.00 91.81 171 LEU A C 1
ATOM 1474 O O . LEU A 1 171 ? -6.408 -1.721 10.874 1.00 91.81 171 LEU A O 1
ATOM 1478 N N . ILE A 1 172 ? -5.468 0.274 10.505 1.00 89.12 172 ILE A N 1
ATOM 1479 C CA . ILE A 1 172 ? -4.330 0.051 11.401 1.00 89.12 172 ILE A CA 1
ATOM 1480 C C . ILE A 1 172 ? -4.793 -0.266 12.832 1.00 89.12 172 ILE A C 1
ATOM 1482 O O . ILE A 1 172 ? -4.340 -1.240 13.439 1.00 89.12 172 ILE A O 1
ATOM 1486 N N . VAL A 1 173 ? -5.732 0.517 13.367 1.00 89.44 173 VAL A N 1
ATOM 1487 C CA . VAL A 1 173 ? -6.305 0.292 14.700 1.00 89.44 173 VAL A CA 1
ATOM 1488 C C . VAL A 1 173 ? -7.075 -1.029 14.752 1.00 89.44 173 VAL A C 1
ATOM 1490 O O . VAL A 1 173 ? -7.043 -1.717 15.776 1.00 89.44 173 VAL A O 1
ATOM 1493 N N . TYR A 1 174 ? -7.767 -1.407 13.675 1.00 89.81 174 TYR A N 1
ATOM 1494 C CA . TYR A 1 174 ? -8.457 -2.690 13.590 1.00 89.81 174 TYR A CA 1
ATOM 1495 C C . TYR A 1 174 ? -7.475 -3.867 13.628 1.00 89.81 174 TYR A C 1
ATOM 1497 O O . TYR A 1 174 ? -7.682 -4.808 14.398 1.00 89.81 174 TYR A O 1
ATOM 1505 N N . LEU A 1 175 ? -6.394 -3.811 12.847 1.00 86.38 175 LEU A N 1
ATOM 1506 C CA . LEU A 1 175 ? -5.375 -4.860 12.792 1.00 86.38 175 LEU A CA 1
ATOM 1507 C C . LEU A 1 175 ? -4.676 -5.059 14.147 1.00 86.38 175 LEU A C 1
ATOM 1509 O O . LEU A 1 175 ? -4.497 -6.201 14.576 1.00 86.38 175 LEU A O 1
ATOM 1513 N N . ASP A 1 176 ? -4.349 -3.971 14.856 1.00 84.62 176 ASP A N 1
ATOM 1514 C CA . ASP A 1 176 ? -3.764 -4.026 16.207 1.00 84.62 176 ASP A CA 1
ATOM 1515 C C . ASP A 1 176 ? -4.732 -4.628 17.232 1.00 84.62 176 ASP A C 1
ATOM 1517 O O . ASP A 1 176 ? -4.377 -5.567 17.945 1.00 84.62 176 ASP A O 1
ATOM 1521 N N . LYS A 1 177 ? -5.994 -4.170 17.257 1.00 87.00 177 LYS A N 1
ATOM 1522 C CA . LYS A 1 177 ? -7.028 -4.701 18.168 1.00 87.00 177 LYS A CA 1
ATOM 1523 C C . LYS A 1 177 ? -7.255 -6.203 18.002 1.00 87.00 177 LYS A C 1
ATOM 1525 O O . LYS A 1 177 ? -7.586 -6.877 18.976 1.00 87.00 177 LYS A O 1
ATOM 1530 N N . ASN A 1 178 ? -7.094 -6.717 16.785 1.00 83.50 178 ASN A N 1
ATOM 1531 C CA . ASN A 1 178 ? -7.270 -8.132 16.469 1.00 83.50 178 ASN A CA 1
ATOM 1532 C C . ASN A 1 178 ? -5.959 -8.940 16.542 1.00 83.50 178 ASN A C 1
ATOM 1534 O O . ASN A 1 178 ? -5.965 -10.122 16.210 1.00 83.50 178 ASN A O 1
ATOM 1538 N N . ASN A 1 179 ? -4.853 -8.346 17.014 1.00 79.38 179 ASN A N 1
ATOM 1539 C CA . ASN A 1 179 ? -3.529 -8.976 17.119 1.00 79.38 179 ASN A CA 1
ATOM 1540 C C . ASN A 1 179 ? -3.031 -9.598 15.799 1.00 79.38 179 ASN A C 1
ATOM 1542 O O . ASN A 1 179 ? -2.356 -10.628 15.807 1.00 79.38 179 ASN A O 1
ATOM 1546 N N . ILE A 1 180 ? -3.368 -8.981 14.664 1.00 79.31 180 ILE A N 1
ATOM 1547 C CA . ILE A 1 180 ? -3.031 -9.497 13.330 1.00 79.31 180 ILE A CA 1
ATOM 1548 C C . ILE A 1 180 ? -1.581 -9.157 12.960 1.00 79.31 180 ILE A C 1
ATOM 1550 O O . ILE A 1 180 ? -0.885 -9.951 12.327 1.00 79.31 180 ILE A O 1
ATOM 1554 N N . CYS A 1 181 ? -1.089 -7.998 13.398 1.00 75.00 181 CYS A N 1
ATOM 1555 C CA . CYS A 1 181 ? 0.267 -7.529 13.132 1.00 75.00 181 CYS A CA 1
ATOM 1556 C C . CYS A 1 181 ? 0.877 -6.836 14.356 1.00 75.00 181 CYS A C 1
ATOM 1558 O O . CYS A 1 181 ? 0.169 -6.298 15.206 1.00 75.00 181 CYS A O 1
ATOM 1560 N N . TYR A 1 182 ? 2.209 -6.809 14.422 1.00 75.06 182 TYR A N 1
ATOM 1561 C CA . TYR A 1 182 ? 2.919 -6.001 15.410 1.00 75.06 182 TYR A CA 1
ATOM 1562 C C . TYR A 1 182 ? 3.060 -4.554 14.924 1.00 75.06 182 TYR A C 1
ATOM 1564 O O . TYR A 1 182 ? 3.447 -4.323 13.779 1.00 75.06 182 TYR A O 1
ATOM 1572 N N . MET A 1 183 ? 2.820 -3.615 15.836 1.00 76.81 183 MET A N 1
ATOM 1573 C CA . MET A 1 183 ? 3.117 -2.192 15.695 1.00 76.81 183 MET A CA 1
ATOM 1574 C C . MET A 1 183 ? 3.920 -1.701 16.890 1.00 76.81 183 MET A C 1
ATOM 1576 O O . MET A 1 183 ? 3.664 -2.136 18.017 1.00 76.81 183 MET A O 1
ATOM 1580 N N . SER A 1 184 ? 4.834 -0.761 16.657 1.00 78.62 184 SER A N 1
ATOM 1581 C CA . SER A 1 184 ? 5.481 -0.017 17.732 1.00 78.62 184 SER A CA 1
ATOM 1582 C C . SER A 1 184 ? 4.469 0.805 18.536 1.00 78.62 184 SER A C 1
ATOM 1584 O O . SER A 1 184 ? 3.439 1.240 18.018 1.00 78.62 184 SER A O 1
ATOM 1586 N N . ASP A 1 185 ? 4.776 1.060 19.808 1.00 82.62 185 ASP A N 1
ATOM 1587 C CA . ASP A 1 185 ? 3.917 1.878 20.675 1.00 82.62 185 ASP A CA 1
ATOM 1588 C C . ASP A 1 185 ? 3.713 3.295 20.114 1.00 82.62 185 ASP A C 1
ATOM 1590 O O . ASP A 1 185 ? 2.620 3.849 20.216 1.00 82.62 185 ASP A O 1
ATOM 1594 N N . ILE A 1 186 ? 4.732 3.842 19.442 1.00 81.44 186 ILE A N 1
ATOM 1595 C CA . ILE A 1 186 ? 4.674 5.154 18.784 1.00 81.44 186 ILE A CA 1
ATOM 1596 C C . ILE A 1 186 ? 3.671 5.133 17.625 1.00 81.44 186 ILE A C 1
ATOM 1598 O O . ILE A 1 186 ? 2.837 6.031 17.520 1.00 81.44 186 ILE A O 1
ATOM 1602 N N . ALA A 1 187 ? 3.702 4.093 16.784 1.00 81.25 187 ALA A N 1
ATOM 1603 C CA . ALA A 1 187 ? 2.737 3.939 15.698 1.00 81.25 187 ALA A CA 1
ATOM 1604 C C . ALA A 1 187 ? 1.305 3.783 16.237 1.00 81.25 187 ALA A C 1
ATOM 1606 O O . ALA A 1 187 ? 0.381 4.422 15.732 1.00 81.25 187 ALA A O 1
ATOM 1607 N N . LYS A 1 188 ? 1.115 2.992 17.303 1.00 85.25 188 LYS A N 1
ATOM 1608 C CA . LYS A 1 188 ? -0.194 2.823 17.957 1.00 85.25 188 LYS A CA 1
ATOM 1609 C C . LYS A 1 188 ? -0.739 4.139 18.502 1.00 85.25 188 LYS A C 1
ATOM 1611 O O . LYS A 1 188 ? -1.923 4.429 18.325 1.00 85.25 188 LYS A O 1
ATOM 1616 N N . GLU A 1 189 ? 0.104 4.928 19.164 1.00 85.88 189 GLU A N 1
ATOM 1617 C CA . GLU A 1 189 ? -0.283 6.232 19.699 1.00 85.88 189 GLU A CA 1
ATOM 1618 C C . GLU A 1 189 ? -0.673 7.196 18.574 1.00 85.88 189 GLU A C 1
ATOM 1620 O O . GLU A 1 189 ? -1.755 7.786 18.621 1.00 85.88 189 GLU A O 1
ATOM 1625 N N . PHE A 1 190 ? 0.158 7.295 17.534 1.00 86.94 190 PHE A N 1
ATOM 1626 C CA . PHE A 1 190 ? -0.081 8.168 16.390 1.00 86.94 190 PHE A CA 1
ATOM 1627 C C . PHE A 1 190 ? -1.375 7.809 15.647 1.00 86.94 190 PHE A C 1
ATOM 1629 O O . PHE A 1 190 ? -2.281 8.638 15.535 1.00 86.94 190 PHE A O 1
ATOM 1636 N N . TRP A 1 191 ? -1.511 6.564 15.186 1.00 89.19 191 TRP A N 1
ATOM 1637 C CA . TRP A 1 191 ? -2.685 6.140 14.419 1.00 89.19 191 TRP A CA 1
ATOM 1638 C C . TRP A 1 191 ? -3.948 6.111 15.280 1.00 89.19 191 TRP A C 1
ATOM 1640 O O . TRP A 1 191 ? -5.025 6.465 14.805 1.00 89.19 191 TRP A O 1
ATOM 1650 N N . GLY A 1 192 ? -3.823 5.798 16.573 1.00 87.44 192 GLY A N 1
ATOM 1651 C CA . GLY A 1 192 ? -4.913 5.926 17.534 1.00 87.44 192 GLY A CA 1
ATOM 1652 C C . GLY A 1 192 ? -5.353 7.376 17.768 1.00 87.44 192 GLY A C 1
ATOM 1653 O O . GLY A 1 192 ? -6.539 7.618 18.002 1.00 87.44 192 GLY A O 1
ATOM 1654 N N . TYR A 1 193 ? -4.437 8.347 17.704 1.00 86.94 193 TYR A N 1
ATOM 1655 C CA . TYR A 1 193 ? -4.772 9.771 17.740 1.00 86.94 193 TYR A CA 1
ATOM 1656 C C . TYR A 1 193 ? -5.480 10.203 16.455 1.00 86.94 193 TYR A C 1
ATOM 1658 O O . TYR A 1 193 ? -6.552 10.803 16.547 1.00 86.94 193 TYR A O 1
ATOM 1666 N N . VAL A 1 194 ? -4.938 9.863 15.281 1.00 85.12 194 VAL A N 1
ATOM 1667 C CA . VAL A 1 194 ? -5.558 10.165 13.977 1.00 85.12 194 VAL A CA 1
ATOM 1668 C C . VAL A 1 194 ? -6.987 9.628 13.938 1.00 85.12 194 VAL A C 1
ATOM 1670 O O . VAL A 1 194 ? -7.917 10.387 13.687 1.00 85.12 194 VAL A O 1
ATOM 1673 N N . ASN A 1 195 ? -7.184 8.367 14.324 1.00 85.94 195 ASN A N 1
ATOM 1674 C CA . ASN A 1 195 ? -8.490 7.711 14.345 1.00 85.94 195 ASN A CA 1
ATOM 1675 C C . ASN A 1 195 ? -9.545 8.436 15.202 1.00 85.94 195 ASN A C 1
ATOM 1677 O O . ASN A 1 195 ? -10.728 8.426 14.879 1.00 85.94 195 ASN A O 1
ATOM 1681 N N . LYS A 1 196 ? -9.121 9.083 16.294 1.00 85.56 196 LYS A N 1
ATOM 1682 C CA . LYS A 1 196 ? -10.015 9.800 17.218 1.00 85.56 196 LYS A CA 1
ATOM 1683 C C . LYS A 1 196 ? -10.260 11.259 16.839 1.00 85.56 196 LYS A C 1
ATOM 1685 O O . LYS A 1 196 ? -11.221 11.840 17.335 1.00 85.56 196 LYS A O 1
ATOM 1690 N N . ASN A 1 197 ? -9.359 11.868 16.067 1.00 83.25 197 ASN A N 1
ATOM 1691 C CA . ASN A 1 197 ? -9.304 13.325 15.894 1.00 83.25 197 ASN A CA 1
ATOM 1692 C C . ASN A 1 197 ? -9.380 13.783 14.434 1.00 83.25 197 ASN A C 1
ATOM 1694 O O . ASN A 1 197 ? -9.558 14.973 14.185 1.00 83.25 197 ASN A O 1
ATOM 1698 N N . VAL A 1 198 ? -9.242 12.873 13.472 1.00 75.12 198 VAL A N 1
ATOM 1699 C CA . VAL A 1 198 ? -9.392 13.166 12.048 1.00 75.12 198 VAL A CA 1
ATOM 1700 C C . VAL A 1 198 ? -10.765 12.678 11.617 1.00 75.12 198 VAL A C 1
ATOM 1702 O O . VAL A 1 198 ? -10.873 11.562 11.134 1.00 75.12 198 VAL A O 1
ATOM 1705 N N . LEU A 1 199 ? -11.791 13.508 11.849 1.00 58.91 199 LEU A N 1
ATOM 1706 C CA . LEU A 1 199 ? -13.114 13.511 11.199 1.00 58.91 199 LEU A CA 1
ATOM 1707 C C . LEU A 1 199 ? -13.881 14.797 11.553 1.00 58.91 199 LEU A C 1
ATOM 1709 O O . LEU A 1 199 ? -14.189 15.003 12.748 1.00 58.91 199 LEU A O 1
#

Secondary structure (DSSP, 8-state):
------TT-HHHHHHHHHHHS--SSBS----HHHHGGGTTTS-HHHHHHHTT-BHHHHHHHS-HHHHHHHHHH-HHHHHHHHHHHHHHTT--HHHHHHHHHHHHHHHHHHHHHHHHH-TT-SS----HHHHHT-TT----GGGGGG---HHHHHHHHHTS-HHHHHHHHHHHHHHHHTT-S---HHHHHHHHHHHHH--

Nearest PDB structures (foldseek):
  6ys9-assembly3_C  TM=4.643E-01  e=3.970E+00  Thermosynechococcus vestitus BP-1
  6ys9-assembly4_D  TM=4.620E-01  e=4.822E+00  Thermosynechococcus vestitus BP-1
  6ys9-assembly2_B  TM=4.636E-01  e=9.073E+00  Thermosynechococcus vestitus BP-1
  5ewu-assembly1_A  TM=5.053E-01  e=9.999E+00  Arabidopsis thaliana

Sequence (199 aa):
MEIKINFQDMNEVEEVVFKYFESDYVVYDVPNEYIARYEGSYDTETMYIFNGRSTKDIIKDLNLREISHFINSEPFLLYKLMSDYYKEFDEDEDSFYYSYYINFMSLFYILSVSDMLDVKREGDRPFYLVTLLDPNRYIDPYYSYCKWDNVEINELISKFNNTQLYLISELIVYLDKNNICYMSDIAKEFWGYVNKNVL

pLDDT: mean 78.74, std 12.97, range [39.31, 94.12]

Mean predicted aligned error: 6.97 Å

Solvent-accessible surface area (backbone atoms only — not comparable to full-atom values): 11668 Å² total; per-residue (Å²): 133,91,84,81,83,57,79,88,36,66,68,61,46,50,54,52,37,62,71,69,34,52,24,79,51,54,65,42,73,72,61,66,78,61,54,57,72,39,59,93,79,49,77,49,65,62,46,60,72,49,48,64,33,19,44,53,55,50,60,73,78,41,58,66,68,59,53,45,47,50,46,69,76,44,56,62,52,64,49,46,60,46,55,56,52,44,59,77,68,75,50,66,61,68,68,52,51,47,48,40,56,52,27,44,42,35,45,37,50,53,42,39,45,52,52,65,72,57,70,87,51,90,81,72,77,72,50,64,49,61,58,73,68,24,64,73,59,87,62,56,79,94,46,55,89,70,70,56,49,66,63,57,50,52,56,50,56,67,72,49,52,64,68,48,47,26,54,53,17,50,52,53,53,49,37,49,77,67,68,69,52,88,73,44,72,67,37,51,52,51,35,54,46,41,50,75,68,44,125